Protein AF-A0A409YGR6-F1 (afdb_monomer)

Radius of gyration: 35.74 Å; Cα contacts (8 Å, |Δi|>4): 70; chains: 1; bounding box: 93×81×94 Å

Secondary structure (DSSP, 8-state):
-----------PPP---------PPPHHHHHHHHTTSS-------PPPHHHHTSTTS---HHHHHHHHHHHHHHHHHHHHHHHHHHHHHHHHHHHHHHHHHHHHHHHHHHTTT--TTS--HHHHHHHHHHHHHHHHHHHHHHHHHHHHHHHHHHHHHHHHHHHHHHHHHHHHHHHHHHHHHHHTT--TT--PPPPPP----------PPP--------

Solvent-accessible surface area (backbone atoms only — not comparable to full-atom values): 13510 Å² total; per-residue (Å²): 139,80,87,81,86,80,82,79,78,82,78,78,69,87,79,83,70,86,74,83,70,77,74,73,74,55,81,72,53,57,65,66,60,62,67,76,76,60,94,74,79,91,81,80,80,84,71,54,72,73,55,68,69,41,87,84,55,94,61,58,72,65,61,49,50,51,52,50,52,54,51,54,50,50,56,55,51,56,56,49,49,57,57,36,52,52,49,28,51,52,29,46,52,50,24,52,53,30,46,48,53,31,49,53,54,47,49,65,34,55,79,66,73,41,50,91,90,63,54,55,71,71,53,48,50,50,42,54,49,28,50,51,48,25,52,49,28,47,50,48,26,52,51,34,46,50,54,42,50,53,53,49,51,54,48,53,47,56,49,50,54,50,52,50,54,51,49,56,50,49,53,52,52,49,50,52,50,50,57,51,29,56,78,70,72,51,59,99,84,69,76,72,80,79,73,74,80,79,78,70,80,78,77,78,77,85,68,82,79,79,81,80,78,90,75,87,86,132

Sequence (218 aa):
MQNTEQYTTPIAGPSFQPSQGQYAPDPGELLSATYLQQGGELGFVIRPTEVSNSSVVRRSPEETRLLLSIKQRQAQKRLQLNTLALRTSAAQQAFVAASSKETDTMTSATEREISWTHLTPNYAYALALAVRETAQAKYDVHHAKLTENLQSSEVLRDEVDLAHFQLVEADRQLGRLLSFFETQGIHPGFLPPIPPPVSLPIFQQDSPVPQEDEDYFI

pLDDT: mean 70.89, std 20.53, range [34.28, 98.06]

Mean predicted aligned error: 18.31 Å

Organism: NCBI:txid231916

Foldseek 3Di:
DDDDDDDDDPDDDDDDDPPPPPPPDDPVNVVVVVVPPDDDDDDDDDDPLVNVLDLPDDDPPVVSVVSVVLVVVLVVLVVVLVVLVVQLVVLVVQLVVLVVQLVVLVVVCVVVVHPPVRDDPVSVVSNVVSVVSNVVSVVSNVVSVVVSVVSVVVSVVSVVVSVVSSVVVNVVSVVVVVVVCVVVVHDPPDDDPDPPPPPDPPPPPPDDDPPDDPDDDD

Structure (mmCIF, N/CA/C/O backbone):
data_AF-A0A409YGR6-F1
#
_entry.id   AF-A0A409YGR6-F1
#
loop_
_atom_site.group_PDB
_atom_site.id
_atom_site.type_symbol
_atom_site.label_atom_id
_atom_site.label_alt_id
_atom_site.label_comp_id
_atom_site.label_asym_id
_atom_site.label_entity_id
_atom_site.label_seq_id
_atom_site.pdbx_PDB_ins_code
_atom_site.Cartn_x
_atom_site.Cartn_y
_atom_site.Cartn_z
_atom_site.occupancy
_atom_site.B_iso_or_equiv
_atom_site.auth_seq_id
_atom_site.auth_comp_id
_atom_site.auth_asym_id
_atom_site.auth_atom_id
_atom_site.pdbx_PDB_model_num
ATOM 1 N N . MET A 1 1 ? 56.988 -30.343 21.464 1.00 44.38 1 MET A N 1
ATOM 2 C CA . MET A 1 1 ? 56.549 -28.934 21.380 1.00 44.38 1 MET A CA 1
ATOM 3 C C . MET A 1 1 ? 55.122 -28.953 20.843 1.00 44.38 1 MET A C 1
ATOM 5 O O . MET A 1 1 ? 54.945 -29.048 19.643 1.00 44.38 1 MET A O 1
ATOM 9 N N . GLN A 1 2 ? 54.164 -29.409 21.651 1.00 40.06 2 GLN A N 1
ATOM 10 C CA . GLN A 1 2 ? 53.301 -28.638 22.565 1.00 40.06 2 GLN A CA 1
ATOM 11 C C . GLN A 1 2 ? 52.356 -27.673 21.829 1.00 40.06 2 GLN A C 1
ATOM 13 O O . GLN A 1 2 ? 52.730 -26.560 21.479 1.00 40.06 2 GLN A O 1
ATOM 18 N N . ASN A 1 3 ? 51.137 -28.189 21.616 1.00 40.75 3 ASN A N 1
ATOM 19 C CA . ASN A 1 3 ? 49.890 -27.466 21.386 1.00 40.75 3 ASN A CA 1
ATOM 20 C C . ASN A 1 3 ? 49.648 -26.471 22.524 1.00 40.75 3 ASN A C 1
ATOM 22 O O . ASN A 1 3 ? 49.743 -26.858 23.689 1.00 40.75 3 ASN A O 1
ATOM 26 N N . THR A 1 4 ? 49.242 -25.250 22.186 1.00 44.19 4 THR A N 1
ATOM 27 C CA . THR A 1 4 ? 48.692 -24.306 23.160 1.00 44.19 4 THR A CA 1
ATOM 28 C C . THR A 1 4 ? 47.263 -23.980 22.756 1.00 44.19 4 THR A C 1
ATOM 30 O O . THR A 1 4 ? 47.009 -23.137 21.899 1.00 44.19 4 THR A O 1
ATOM 33 N N . GLU A 1 5 ? 46.334 -24.703 23.372 1.00 45.03 5 GLU A N 1
ATOM 34 C CA . GLU A 1 5 ? 44.916 -24.374 23.431 1.00 45.03 5 GLU A CA 1
ATOM 35 C C . GLU A 1 5 ? 44.761 -23.092 24.262 1.00 45.03 5 GLU A C 1
ATOM 37 O O . GLU A 1 5 ? 45.065 -23.078 25.456 1.00 45.03 5 GLU A O 1
ATOM 42 N N . GLN A 1 6 ? 44.315 -21.995 23.646 1.00 40.75 6 GLN A N 1
ATOM 43 C CA . GLN A 1 6 ? 43.846 -20.832 24.396 1.00 40.75 6 GLN A CA 1
ATOM 44 C C . GLN A 1 6 ? 42.343 -20.962 24.636 1.00 40.75 6 GLN A C 1
ATOM 46 O O . GLN A 1 6 ? 41.514 -20.759 23.751 1.00 40.75 6 GLN A O 1
ATOM 51 N N . TYR A 1 7 ? 42.032 -21.314 25.880 1.00 39.34 7 TYR A N 1
ATOM 52 C CA . TYR A 1 7 ? 40.711 -21.306 26.485 1.00 39.34 7 TYR A CA 1
ATOM 53 C C . TYR A 1 7 ? 40.125 -19.891 26.434 1.00 39.34 7 TYR A C 1
ATOM 55 O O . TYR A 1 7 ? 40.606 -18.981 27.107 1.00 39.34 7 TYR A O 1
ATOM 63 N N . THR A 1 8 ? 39.070 -19.708 25.644 1.00 42.53 8 THR A N 1
ATOM 64 C CA . THR A 1 8 ? 38.200 -18.532 25.725 1.00 42.53 8 THR A CA 1
ATOM 65 C C . THR A 1 8 ? 37.143 -18.810 26.788 1.00 42.53 8 THR A C 1
ATOM 67 O O . THR A 1 8 ? 36.277 -19.667 26.632 1.00 42.53 8 THR A O 1
ATOM 70 N N . THR A 1 9 ? 37.246 -18.109 27.911 1.00 46.12 9 THR A N 1
ATOM 71 C CA . THR A 1 9 ? 36.231 -18.060 28.964 1.00 46.12 9 THR A CA 1
ATOM 72 C C . THR A 1 9 ? 34.934 -17.455 28.409 1.00 46.12 9 THR A C 1
ATOM 74 O O . THR A 1 9 ? 34.981 -16.373 27.821 1.00 46.12 9 THR A O 1
ATOM 77 N N . PRO A 1 10 ? 33.759 -18.083 28.603 1.00 41.75 10 PRO A N 1
ATOM 78 C CA . PRO A 1 10 ? 32.494 -17.424 28.316 1.00 41.75 10 PRO A CA 1
ATOM 79 C C . PRO A 1 10 ? 32.258 -16.344 29.376 1.00 41.75 10 PRO A C 1
ATOM 81 O O . PRO A 1 10 ? 32.027 -16.637 30.549 1.00 41.75 10 PRO A O 1
ATOM 84 N N . ILE A 1 11 ? 32.336 -15.079 28.964 1.00 42.12 11 ILE A N 1
ATOM 85 C CA . ILE A 1 11 ? 31.853 -13.952 29.763 1.00 42.12 11 ILE A CA 1
ATOM 86 C C . ILE A 1 11 ? 30.336 -14.111 29.856 1.00 42.12 11 ILE A C 1
ATOM 88 O O . ILE A 1 11 ? 29.616 -13.962 28.868 1.00 42.12 11 ILE A O 1
ATOM 92 N N . ALA A 1 12 ? 29.871 -14.472 31.050 1.00 40.16 12 ALA A N 1
ATOM 93 C CA . ALA A 1 12 ? 28.467 -14.452 31.413 1.00 40.16 12 ALA A CA 1
ATOM 94 C C . ALA A 1 12 ? 27.903 -13.054 31.123 1.00 40.16 12 ALA A C 1
ATOM 96 O O . ALA A 1 12 ? 28.414 -12.049 31.621 1.00 40.16 12 ALA A O 1
ATOM 97 N N . GLY A 1 13 ? 26.877 -12.999 30.275 1.00 39.03 13 GLY A N 1
ATOM 98 C CA . GLY A 1 13 ? 26.133 -11.774 30.014 1.00 39.03 13 GLY A CA 1
ATOM 99 C C . GLY A 1 13 ? 25.498 -11.224 31.296 1.00 39.03 13 GLY A C 1
ATOM 100 O O . GLY A 1 13 ? 25.345 -11.958 32.277 1.00 39.03 13 GLY A O 1
ATOM 101 N N . PRO A 1 14 ? 25.120 -9.938 31.314 1.00 43.22 14 PRO A N 1
ATOM 102 C CA . PRO A 1 14 ? 24.430 -9.364 32.455 1.00 43.22 14 PRO A CA 1
ATOM 103 C C . PRO A 1 14 ? 23.122 -10.120 32.702 1.00 43.22 14 PRO A C 1
ATOM 105 O O . PRO A 1 14 ? 22.224 -10.158 31.859 1.00 43.22 14 PRO A O 1
ATOM 108 N N . SER A 1 15 ? 23.029 -10.729 33.880 1.00 35.91 15 SER A N 1
ATOM 109 C CA . SER A 1 15 ? 21.801 -11.274 34.437 1.00 35.91 15 SER A CA 1
ATOM 110 C C . SER A 1 15 ? 20.770 -10.149 34.542 1.00 35.91 15 SER A C 1
ATOM 112 O O . SER A 1 15 ? 20.929 -9.235 35.349 1.00 35.91 15 SER A O 1
ATOM 114 N N . PHE A 1 16 ? 19.704 -10.206 33.744 1.00 38.41 16 PHE A N 1
ATOM 115 C CA . PHE A 1 16 ? 18.516 -9.385 33.964 1.00 38.41 16 PHE A CA 1
ATOM 116 C C . PHE A 1 16 ? 17.864 -9.827 35.283 1.00 38.41 16 PHE A C 1
ATOM 118 O O . PHE A 1 16 ? 17.107 -10.795 35.329 1.00 38.41 16 PHE A O 1
ATOM 125 N N . GLN A 1 17 ? 18.174 -9.128 36.373 1.00 35.81 17 GLN A N 1
ATOM 126 C CA . GLN A 1 17 ? 17.295 -9.085 37.536 1.00 35.81 17 GLN A CA 1
ATOM 127 C C . GLN A 1 17 ? 16.099 -8.196 37.170 1.00 35.81 17 GLN A C 1
ATOM 129 O O . GLN A 1 17 ? 16.319 -7.063 36.738 1.00 35.81 17 GLN A O 1
ATOM 134 N N . PRO A 1 18 ? 14.841 -8.643 37.337 1.00 39.06 18 PRO A N 1
ATOM 135 C CA . PRO A 1 18 ? 13.724 -7.716 37.328 1.00 39.06 18 PRO A CA 1
ATOM 136 C C . PRO A 1 18 ? 13.886 -6.828 38.562 1.00 39.06 18 PRO A C 1
ATOM 138 O O . PRO A 1 18 ? 13.628 -7.249 39.691 1.00 39.06 18 PRO A O 1
ATOM 141 N N . SER A 1 19 ? 14.374 -5.609 38.356 1.00 39.59 19 SER A N 1
ATOM 142 C CA . SER A 1 19 ? 14.287 -4.555 39.349 1.00 39.59 19 SER A CA 1
ATOM 143 C C . SER A 1 19 ? 12.812 -4.406 39.707 1.00 39.59 19 SER A C 1
ATOM 145 O O . SER A 1 19 ? 11.980 -4.054 38.870 1.00 39.59 19 SER A O 1
ATOM 147 N N . GLN A 1 20 ? 12.479 -4.709 40.961 1.00 43.59 20 GLN A N 1
ATOM 148 C CA . GLN A 1 20 ? 11.255 -4.237 41.590 1.00 43.59 20 GLN A CA 1
ATOM 149 C C . GLN A 1 20 ? 11.356 -2.711 41.691 1.00 43.59 20 GLN A C 1
ATOM 151 O O . GLN A 1 20 ? 11.665 -2.151 42.738 1.00 43.59 20 GLN A O 1
ATOM 156 N N . GLY A 1 21 ? 11.167 -2.036 40.559 1.00 36.16 21 GLY A N 1
ATOM 157 C CA . GLY A 1 21 ? 10.856 -0.624 40.533 1.00 36.16 21 GLY A CA 1
ATOM 158 C C . GLY A 1 21 ? 9.482 -0.483 41.157 1.00 36.16 21 GLY A C 1
ATOM 159 O O . GLY A 1 21 ? 8.482 -0.874 40.555 1.00 36.16 21 GLY A O 1
ATOM 160 N N . GLN A 1 22 ? 9.453 0.019 42.390 1.00 38.88 22 GLN A N 1
ATOM 161 C CA . GLN A 1 22 ? 8.270 0.647 42.953 1.00 38.88 22 GLN A CA 1
ATOM 162 C C . GLN A 1 22 ? 7.778 1.656 41.915 1.00 38.88 22 GLN A C 1
ATOM 164 O O . GLN A 1 22 ? 8.410 2.689 41.699 1.00 38.88 22 GLN A O 1
ATOM 169 N N . TYR A 1 23 ? 6.692 1.312 41.224 1.00 42.25 23 TYR A N 1
ATOM 170 C CA . TYR A 1 23 ? 5.923 2.280 40.465 1.00 42.25 23 TYR A CA 1
ATOM 171 C C . TYR A 1 23 ? 5.494 3.338 41.476 1.00 42.25 23 TYR A C 1
ATOM 173 O O . TYR A 1 23 ? 4.713 3.054 42.384 1.00 42.25 23 TYR A O 1
ATOM 181 N N . ALA A 1 24 ? 6.084 4.527 41.373 1.00 43.53 24 ALA A N 1
ATOM 182 C CA . ALA A 1 24 ? 5.513 5.696 42.005 1.00 43.53 24 ALA A CA 1
ATOM 183 C C . ALA A 1 24 ? 4.115 5.850 41.391 1.00 43.53 24 ALA A C 1
ATOM 185 O O . ALA A 1 24 ? 4.028 5.935 40.162 1.00 43.53 24 ALA A O 1
ATOM 186 N N . PRO A 1 25 ? 3.043 5.794 42.195 1.00 43.06 25 PRO A N 1
ATOM 187 C CA . PRO A 1 25 ? 1.709 5.930 41.657 1.00 43.06 25 PRO A CA 1
ATOM 188 C C . PRO A 1 25 ? 1.595 7.303 41.004 1.00 43.06 25 PRO A C 1
ATOM 190 O O . PRO A 1 25 ? 1.919 8.323 41.620 1.00 43.06 25 PRO A O 1
ATOM 193 N N . ASP A 1 26 ? 1.182 7.312 39.740 1.00 42.50 26 ASP A N 1
ATOM 194 C CA . ASP A 1 26 ? 0.854 8.528 39.000 1.00 42.50 26 ASP A CA 1
ATOM 195 C C . ASP A 1 26 ? -0.144 9.332 39.864 1.00 42.50 26 ASP A C 1
ATOM 197 O O . ASP A 1 26 ? -1.034 8.722 40.464 1.00 42.50 26 ASP A O 1
ATOM 201 N N . PRO A 1 27 ? -0.072 10.668 39.991 1.00 45.91 27 PRO A N 1
ATOM 202 C CA . PRO A 1 27 ? -1.006 11.427 40.834 1.00 45.91 27 PRO A CA 1
ATOM 203 C C . PRO A 1 27 ? -2.496 11.215 40.482 1.00 45.91 27 PRO A C 1
ATOM 205 O O . PRO A 1 27 ? -3.367 11.493 41.307 1.00 45.91 27 PRO A O 1
ATOM 208 N N . GLY A 1 28 ? -2.806 10.650 39.306 1.00 45.47 28 GLY A N 1
ATOM 209 C CA . GLY A 1 28 ? -4.144 10.160 38.947 1.00 45.47 28 GLY A CA 1
ATOM 210 C C . GLY A 1 28 ? -4.582 8.850 39.634 1.00 45.47 28 GLY A C 1
ATOM 211 O O . GLY A 1 28 ? -5.782 8.613 39.786 1.00 45.47 28 GLY A O 1
ATOM 212 N N . GLU A 1 29 ? -3.653 8.013 40.103 1.00 44.38 29 GLU A N 1
ATOM 213 C CA . GLU A 1 29 ? -3.933 6.772 40.845 1.00 44.38 29 GLU A CA 1
ATOM 214 C C . GLU A 1 29 ? -4.414 7.050 42.280 1.00 44.38 29 GLU A C 1
ATOM 216 O O . GLU A 1 29 ? -5.276 6.333 42.798 1.00 44.38 29 GLU A O 1
ATOM 221 N N . LEU A 1 30 ? -3.947 8.139 42.904 1.00 41.47 30 LEU A N 1
ATOM 222 C CA . LEU A 1 30 ? -4.359 8.534 44.260 1.00 41.47 30 LEU A CA 1
ATOM 223 C C . LEU A 1 30 ? -5.805 9.048 44.314 1.00 41.47 30 LEU A C 1
ATOM 225 O O . LEU A 1 30 ? -6.506 8.844 45.309 1.00 41.47 30 LEU A O 1
ATOM 229 N N . LEU A 1 31 ? -6.294 9.643 43.225 1.00 44.62 31 LEU A N 1
ATOM 230 C CA . LEU A 1 31 ? -7.681 10.101 43.135 1.00 44.62 31 LEU A CA 1
ATOM 231 C C . LEU A 1 31 ? -8.670 8.938 42.971 1.00 44.62 31 LEU A C 1
ATOM 233 O O . LEU A 1 31 ? -9.823 9.071 43.355 1.00 44.62 31 LEU A O 1
ATOM 237 N N . SER A 1 32 ? -8.236 7.773 42.484 1.00 42.56 32 SER A N 1
ATOM 238 C CA . SER A 1 32 ? -9.124 6.606 42.350 1.00 42.56 32 SER A CA 1
ATOM 239 C C . SER A 1 32 ? -9.235 5.779 43.637 1.00 42.56 32 SER A C 1
ATOM 241 O O . SER A 1 32 ? -10.270 5.163 43.886 1.00 42.56 32 SER A O 1
ATOM 243 N N . ALA A 1 33 ? -8.192 5.762 44.475 1.00 40.91 33 ALA A N 1
ATOM 244 C CA . ALA A 1 33 ? -8.177 4.978 45.713 1.00 40.91 33 ALA A CA 1
ATOM 245 C C . ALA A 1 33 ? -8.842 5.695 46.904 1.00 40.91 33 ALA A C 1
ATOM 247 O O . ALA A 1 33 ? -9.399 5.037 47.783 1.00 40.91 33 ALA A O 1
ATOM 248 N N . THR A 1 34 ? -8.829 7.032 46.928 1.00 39.78 34 THR A N 1
ATOM 249 C CA . THR A 1 34 ? -9.315 7.812 48.083 1.00 39.78 34 THR A CA 1
ATOM 250 C C . THR A 1 34 ? -10.848 7.924 48.135 1.00 39.78 34 THR A C 1
ATOM 252 O O . THR A 1 34 ? -11.422 8.053 49.213 1.00 39.78 34 THR A O 1
ATOM 255 N N . TYR A 1 35 ? -11.542 7.773 47.001 1.00 42.03 35 TYR A N 1
ATOM 256 C CA . TYR A 1 35 ? -13.012 7.841 46.936 1.00 42.03 35 TYR A CA 1
ATOM 257 C C . TYR A 1 35 ? -13.740 6.601 47.488 1.00 42.03 35 TYR A C 1
ATOM 259 O O . TYR A 1 35 ? -14.957 6.624 47.630 1.00 42.03 35 TYR A O 1
ATOM 267 N N . LEU A 1 36 ? -13.029 5.516 47.817 1.00 44.28 36 LEU A N 1
ATOM 268 C CA . LEU A 1 36 ? -13.647 4.264 48.282 1.00 44.28 36 LEU A CA 1
ATOM 269 C C . LEU A 1 36 ? -13.801 4.153 49.810 1.00 44.28 36 LEU A C 1
ATOM 271 O O . LEU A 1 36 ? -14.403 3.187 50.274 1.00 44.28 36 LEU A O 1
ATOM 275 N N . GLN A 1 37 ? -13.266 5.093 50.604 1.00 36.94 37 GLN A N 1
ATOM 276 C CA . GLN A 1 37 ? -13.229 4.968 52.073 1.00 36.94 37 GLN A CA 1
ATOM 277 C C . GLN A 1 37 ? -14.211 5.850 52.858 1.00 36.94 37 GLN A C 1
ATOM 279 O O . GLN A 1 37 ? -14.366 5.627 54.058 1.00 36.94 37 GLN A O 1
ATOM 284 N N . GLN A 1 38 ? -14.906 6.805 52.237 1.00 34.28 38 GLN A N 1
ATOM 285 C CA . GLN A 1 38 ? -15.907 7.618 52.935 1.00 34.28 38 GLN A CA 1
ATOM 286 C C . GLN A 1 38 ? -17.305 7.304 52.405 1.00 34.28 38 GLN A C 1
ATOM 288 O O . GLN A 1 38 ? -17.588 7.462 51.224 1.00 34.28 38 GLN A O 1
ATOM 293 N N . GLY A 1 39 ? -18.164 6.795 53.291 1.00 41.75 39 GLY A N 1
ATOM 294 C CA . GLY A 1 39 ? -19.548 6.464 52.978 1.00 41.75 39 GLY A CA 1
ATOM 295 C C . GLY A 1 39 ? -20.315 7.688 52.483 1.00 41.75 39 GLY A C 1
ATOM 296 O O . GLY A 1 39 ? -20.456 8.665 53.209 1.00 41.75 39 GLY A O 1
ATOM 297 N N . GLY A 1 40 ? -20.820 7.606 51.256 1.00 37.50 40 GLY A N 1
ATOM 298 C CA . GLY A 1 40 ? -21.637 8.643 50.639 1.00 37.50 40 GLY A CA 1
ATOM 299 C C . GLY A 1 40 ? -21.426 8.682 49.131 1.00 37.50 40 GLY A C 1
ATOM 300 O O . GLY A 1 40 ? -20.363 9.063 48.671 1.00 37.50 40 GLY A O 1
ATOM 301 N N . GLU A 1 41 ? -22.478 8.315 48.401 1.00 38.50 41 GLU A N 1
ATOM 302 C CA . GLU A 1 41 ? -22.671 8.478 46.953 1.00 38.50 41 GLU A CA 1
ATOM 303 C C . GLU A 1 41 ? -21.996 7.454 46.019 1.00 38.50 41 GLU A C 1
ATOM 305 O O . GLU A 1 41 ? -20.783 7.281 45.930 1.00 38.50 41 GLU A O 1
ATOM 310 N N . LEU A 1 42 ? -22.857 6.743 45.287 1.00 45.38 42 LEU A N 1
ATOM 311 C CA . LEU A 1 42 ? -22.522 5.766 44.257 1.00 45.38 42 LEU A CA 1
ATOM 312 C C . LEU A 1 42 ? -21.839 6.479 43.082 1.00 45.38 42 LEU A C 1
ATOM 314 O O . LEU A 1 42 ? -22.500 6.958 42.168 1.00 45.38 42 LEU A O 1
ATOM 318 N N . GLY A 1 43 ? -20.509 6.549 43.105 1.00 47.72 43 GLY A N 1
ATOM 319 C CA . GLY A 1 43 ? -19.713 7.102 42.012 1.00 47.72 43 GLY A CA 1
ATOM 320 C C . GLY A 1 43 ? -19.623 6.136 40.830 1.00 47.72 43 GLY A C 1
ATOM 321 O O . GLY A 1 43 ? -18.749 5.270 40.785 1.00 47.72 43 GLY A O 1
ATOM 322 N N . PHE A 1 44 ? -20.508 6.266 39.844 1.00 51.59 44 PHE A N 1
ATOM 323 C CA . PHE A 1 44 ? -20.304 5.638 38.534 1.00 51.59 44 PHE A CA 1
ATOM 324 C C . PHE A 1 44 ? -19.239 6.425 37.768 1.00 51.59 44 PHE A C 1
ATOM 326 O O . PHE A 1 44 ? -19.435 7.584 37.416 1.00 51.59 44 PHE A O 1
ATOM 333 N N . VAL A 1 45 ? -18.113 5.776 37.472 1.00 58.06 45 VAL A N 1
ATOM 334 C CA . VAL A 1 45 ? -17.087 6.329 36.581 1.00 58.06 45 VAL A CA 1
ATOM 335 C C . VAL A 1 45 ? -17.404 5.889 35.152 1.00 58.06 45 VAL A C 1
ATOM 337 O O . VAL A 1 45 ? -17.179 4.729 34.791 1.00 58.06 45 VAL A O 1
ATOM 340 N N . ILE A 1 46 ? -17.934 6.810 34.343 1.00 59.19 46 ILE A N 1
ATOM 341 C CA . ILE A 1 46 ? -17.993 6.654 32.882 1.00 59.19 46 ILE A CA 1
ATOM 342 C C . ILE A 1 46 ? -16.557 6.692 32.374 1.00 59.19 46 ILE A C 1
ATOM 344 O O . ILE A 1 46 ? -15.808 7.612 32.704 1.00 59.19 46 ILE A O 1
ATOM 348 N N . ARG A 1 47 ? -16.145 5.681 31.607 1.00 65.44 47 ARG A N 1
ATOM 349 C CA . ARG A 1 47 ? -14.761 5.606 31.131 1.00 65.44 47 ARG A CA 1
ATOM 350 C C . ARG A 1 47 ? -14.698 6.182 29.725 1.00 65.44 47 ARG A C 1
ATOM 352 O O . ARG A 1 47 ? -15.351 5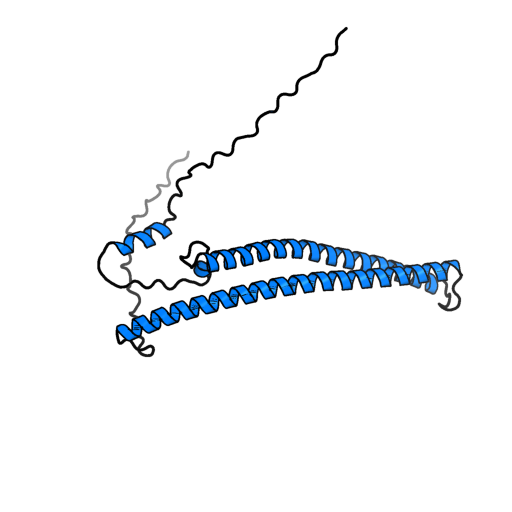.623 28.842 1.00 65.44 47 ARG A O 1
ATOM 359 N N . PRO A 1 48 ? -13.875 7.214 29.486 1.00 62.84 48 PRO A N 1
ATOM 360 C CA . PRO A 1 48 ? -13.604 7.680 28.136 1.00 62.84 48 PRO A CA 1
ATOM 361 C C . PRO A 1 48 ? -13.134 6.533 27.238 1.00 62.84 48 PRO A C 1
ATOM 363 O O . PRO A 1 48 ? -12.539 5.546 27.696 1.00 62.84 48 PRO A O 1
ATOM 366 N N . THR A 1 49 ? -13.387 6.655 25.942 1.00 63.03 49 THR A N 1
ATOM 367 C CA . THR A 1 49 ? -12.986 5.670 24.932 1.00 63.03 49 THR A CA 1
ATOM 368 C C . THR A 1 49 ? -11.472 5.453 24.932 1.00 63.03 49 THR A C 1
ATOM 370 O O . THR A 1 49 ? -11.025 4.319 24.744 1.00 63.03 49 THR A O 1
ATOM 373 N N . GLU A 1 50 ? -10.668 6.480 25.242 1.00 59.09 50 GLU A N 1
ATOM 374 C CA . GLU A 1 50 ? -9.212 6.331 25.373 1.00 59.09 50 GLU A CA 1
ATOM 375 C C . GLU A 1 50 ? -8.823 5.438 26.559 1.00 59.09 50 GLU A C 1
ATOM 377 O O . GLU A 1 50 ? -7.959 4.570 26.423 1.00 59.09 50 GLU A O 1
ATOM 382 N N . VAL A 1 51 ? -9.512 5.572 27.697 1.00 58.00 51 VAL A N 1
ATOM 383 C CA . VAL A 1 51 ? -9.306 4.718 28.881 1.00 58.00 51 VAL A CA 1
ATOM 384 C C . VAL A 1 51 ? -9.774 3.297 28.586 1.00 58.00 51 VAL A C 1
ATOM 386 O O . VAL A 1 51 ? -9.092 2.333 28.920 1.00 58.00 51 VAL A O 1
ATOM 389 N N . SER A 1 52 ? -10.882 3.154 27.861 1.00 59.16 52 SER A N 1
ATOM 390 C CA . SER A 1 52 ? -11.377 1.868 27.366 1.00 59.16 52 SER A CA 1
ATOM 391 C C . SER A 1 52 ? -10.417 1.217 26.363 1.00 59.16 52 SER A C 1
ATOM 393 O O . SER A 1 52 ? -10.458 0.009 26.168 1.00 59.16 52 SER A O 1
ATOM 395 N N . ASN A 1 53 ? -9.476 1.936 25.766 1.00 57.97 53 ASN A N 1
ATOM 396 C CA . ASN A 1 53 ? -8.433 1.306 24.962 1.00 57.97 53 ASN A CA 1
ATOM 397 C C . ASN A 1 53 ? -7.266 0.778 25.817 1.00 57.97 53 ASN A C 1
ATOM 399 O O . ASN A 1 53 ? -6.441 0.019 25.311 1.00 57.97 53 ASN A O 1
ATOM 403 N N . SER A 1 54 ? -7.178 1.117 27.101 1.00 54.34 54 SER A N 1
ATOM 404 C CA . SER A 1 54 ? -6.098 0.674 27.985 1.00 54.34 54 SER A CA 1
ATOM 405 C C . SER A 1 54 ? -6.291 -0.763 28.491 1.00 54.34 54 SER A C 1
ATOM 407 O O . SER A 1 54 ? -7.409 -1.211 28.754 1.00 54.34 54 SER A O 1
ATOM 409 N N . SER A 1 55 ? -5.182 -1.488 28.677 1.00 51.47 55 SER A N 1
ATOM 410 C CA . SER A 1 55 ? -5.149 -2.803 29.341 1.00 51.47 55 SER A CA 1
ATOM 411 C C . SER A 1 55 ? -5.347 -2.720 30.860 1.00 51.47 55 SER A C 1
ATOM 413 O O . SER A 1 55 ? -5.449 -3.749 31.519 1.00 51.47 55 SER A O 1
ATOM 415 N N . VAL A 1 56 ? -5.383 -1.505 31.414 1.00 48.72 56 VAL A N 1
ATOM 416 C CA . VAL A 1 56 ? -5.514 -1.224 32.855 1.00 48.72 56 VAL A CA 1
ATOM 417 C C . VAL A 1 56 ? -6.975 -1.308 33.323 1.00 48.72 56 VAL A C 1
ATOM 419 O O . VAL A 1 56 ? -7.271 -1.398 34.512 1.00 48.72 56 VAL A O 1
ATOM 422 N N . VAL A 1 57 ? -7.925 -1.340 32.388 1.00 56.88 57 VAL A N 1
ATOM 423 C CA . VAL A 1 57 ? -9.347 -1.447 32.708 1.00 56.88 57 VAL A CA 1
ATOM 424 C C . VAL A 1 57 ? -9.699 -2.874 33.131 1.00 56.88 57 VAL A C 1
ATOM 426 O O . VAL A 1 57 ? -9.457 -3.822 32.385 1.00 56.88 57 VAL A O 1
ATOM 429 N N . ARG A 1 58 ? -10.354 -3.034 34.294 1.00 53.38 58 ARG A N 1
ATOM 430 C CA . ARG A 1 58 ? -10.943 -4.319 34.715 1.00 53.38 58 ARG A CA 1
ATOM 431 C C . ARG A 1 58 ? -11.969 -4.792 33.675 1.00 53.38 58 ARG A C 1
ATOM 433 O O . ARG A 1 58 ? -13.093 -4.286 33.612 1.00 53.38 58 ARG A O 1
ATOM 440 N N . ARG A 1 59 ? -11.553 -5.765 32.873 1.00 65.12 59 ARG A N 1
ATOM 441 C CA . ARG A 1 59 ? -12.333 -6.518 31.885 1.00 65.12 59 ARG A CA 1
ATOM 442 C C . ARG A 1 59 ? -12.215 -8.005 32.166 1.00 65.12 59 ARG A C 1
ATOM 444 O O . ARG A 1 59 ? -11.395 -8.407 32.996 1.00 65.12 59 ARG A O 1
ATOM 451 N N . SER A 1 60 ? -13.010 -8.816 31.471 1.00 71.12 60 SER A N 1
ATOM 452 C CA . SER A 1 60 ? -12.725 -10.246 31.468 1.00 71.12 60 SER A CA 1
ATOM 453 C C . SER A 1 60 ? -11.315 -10.474 30.887 1.00 71.12 60 SER A C 1
ATOM 455 O O . SER A 1 60 ? -10.889 -9.762 29.971 1.00 71.12 60 SER A O 1
ATOM 457 N N . PRO A 1 61 ? -10.547 -11.437 31.420 1.00 73.00 61 PRO A N 1
ATOM 458 C CA . PRO A 1 61 ? -9.204 -11.726 30.920 1.00 73.00 61 PRO A CA 1
ATOM 459 C C . PRO A 1 61 ? -9.198 -12.128 29.434 1.00 73.00 61 PRO A C 1
ATOM 461 O O . PRO A 1 61 ? -8.198 -11.916 28.750 1.00 73.00 61 PRO A O 1
ATOM 464 N N . GLU A 1 62 ? -10.308 -12.666 28.922 1.00 78.31 62 GLU A N 1
ATOM 465 C CA . GLU A 1 62 ? -10.492 -13.023 27.512 1.00 78.31 62 GLU A CA 1
ATOM 466 C C . GLU A 1 62 ? -10.595 -11.786 26.608 1.00 78.31 62 GLU A C 1
ATOM 468 O O . GLU A 1 62 ? -9.847 -11.677 25.637 1.00 78.31 62 GLU A O 1
ATOM 473 N N . GLU A 1 63 ? -11.430 -10.805 26.966 1.00 72.69 63 GLU A N 1
ATOM 474 C CA . GLU A 1 63 ? -11.559 -9.538 26.228 1.00 72.69 63 GLU A CA 1
ATOM 475 C C . GLU A 1 63 ? -10.243 -8.749 26.217 1.00 72.69 63 GLU A C 1
ATOM 477 O O . GLU A 1 63 ? -9.853 -8.189 25.191 1.00 72.69 63 GLU A O 1
ATOM 482 N N . THR A 1 64 ? -9.520 -8.728 27.341 1.00 74.00 64 THR A N 1
ATOM 483 C CA . THR A 1 64 ? -8.210 -8.063 27.423 1.00 74.00 64 THR A CA 1
ATOM 484 C C . THR A 1 64 ? -7.189 -8.725 26.502 1.00 74.00 64 THR A C 1
ATOM 486 O O . THR A 1 64 ? -6.449 -8.027 25.806 1.00 74.00 64 THR A O 1
ATOM 489 N N . ARG A 1 65 ? -7.152 -10.065 26.457 1.00 77.94 65 ARG A N 1
ATOM 490 C CA . ARG A 1 65 ? -6.277 -10.811 25.538 1.00 77.94 65 ARG A CA 1
ATOM 491 C C . ARG A 1 65 ? -6.633 -10.540 24.080 1.00 77.94 65 ARG A C 1
ATOM 493 O O . ARG A 1 65 ? -5.727 -10.312 23.280 1.00 77.94 65 ARG A O 1
ATOM 500 N N . LEU A 1 66 ? -7.924 -10.513 23.746 1.00 80.38 66 LEU A N 1
ATOM 501 C CA . LEU A 1 66 ? -8.389 -10.198 22.397 1.00 80.38 66 LEU A CA 1
ATOM 502 C C . LEU A 1 66 ? -7.949 -8.787 21.981 1.00 80.38 66 LEU A C 1
ATOM 504 O O . LEU A 1 66 ? -7.300 -8.634 20.946 1.00 80.38 66 LEU A O 1
ATOM 508 N N . LEU A 1 67 ? -8.197 -7.777 22.818 1.00 76.94 67 LEU A N 1
ATOM 509 C CA . LEU A 1 67 ? -7.807 -6.392 22.547 1.00 76.94 67 LEU A CA 1
ATOM 510 C C . LEU A 1 67 ? -6.288 -6.232 22.390 1.00 76.94 67 LEU A C 1
ATOM 512 O O . LEU A 1 67 ? -5.827 -5.563 21.464 1.00 76.94 67 LEU A O 1
ATOM 516 N N . LEU A 1 68 ? -5.499 -6.866 23.265 1.00 79.88 68 LEU A N 1
ATOM 517 C CA . LEU A 1 68 ? -4.038 -6.875 23.155 1.00 79.88 68 LEU A CA 1
ATOM 518 C C . LEU A 1 68 ? -3.580 -7.523 21.846 1.00 79.88 68 LEU A C 1
ATOM 520 O O . LEU A 1 68 ? -2.689 -6.986 21.190 1.00 79.88 68 LEU A O 1
ATOM 524 N N . SER A 1 69 ? -4.208 -8.629 21.439 1.00 83.62 69 SER A N 1
ATOM 525 C CA . SER A 1 69 ? -3.873 -9.314 20.188 1.00 83.62 69 SER A CA 1
ATOM 526 C C . SER A 1 69 ? -4.162 -8.450 18.956 1.00 83.62 69 SER A C 1
ATOM 528 O O . SER A 1 69 ? -3.330 -8.387 18.051 1.00 83.62 69 SER A O 1
ATOM 530 N N . ILE A 1 70 ? -5.287 -7.722 18.945 1.00 81.81 70 ILE A N 1
ATOM 531 C CA . ILE A 1 70 ? -5.648 -6.785 17.870 1.00 81.81 70 ILE A CA 1
ATOM 532 C C . ILE A 1 70 ? -4.623 -5.648 17.814 1.00 81.81 70 ILE A C 1
ATOM 534 O O . ILE A 1 70 ? -4.085 -5.351 16.750 1.00 81.81 70 ILE A O 1
ATOM 538 N N . LYS A 1 71 ? -4.270 -5.063 18.964 1.00 81.56 71 LYS A N 1
ATOM 539 C CA . LYS A 1 71 ? -3.290 -3.969 19.043 1.00 81.56 71 LYS A CA 1
ATOM 540 C C . LYS A 1 71 ? -1.884 -4.379 18.616 1.00 81.56 71 LYS A C 1
ATOM 542 O O . LYS A 1 71 ? -1.232 -3.645 17.875 1.00 81.56 71 LYS A O 1
ATOM 547 N N . GLN A 1 72 ? -1.411 -5.541 19.063 1.00 85.19 72 GLN A N 1
ATOM 548 C CA . GLN A 1 72 ? -0.110 -6.074 18.649 1.00 85.19 72 GLN A CA 1
ATOM 549 C C . GLN A 1 72 ? -0.079 -6.323 17.139 1.00 85.19 72 GLN A C 1
ATOM 551 O O . GLN A 1 72 ? 0.876 -5.926 16.471 1.00 85.19 72 GLN A O 1
ATOM 556 N N . ARG A 1 73 ? -1.150 -6.909 16.591 1.00 85.00 73 ARG A N 1
ATOM 557 C CA . ARG A 1 73 ? -1.293 -7.132 15.151 1.00 85.00 73 ARG A CA 1
ATOM 558 C C . ARG A 1 73 ? -1.293 -5.814 14.371 1.00 85.00 73 ARG A C 1
ATOM 560 O O . ARG A 1 73 ? -0.552 -5.697 13.401 1.00 85.00 73 ARG A O 1
ATOM 567 N N . GLN A 1 74 ? -2.043 -4.805 14.816 1.00 83.25 74 GLN A N 1
ATOM 568 C CA . GLN A 1 74 ? -2.057 -3.475 14.192 1.00 83.25 74 GLN A CA 1
ATOM 569 C C . GLN A 1 74 ? -0.671 -2.827 14.189 1.00 83.25 74 GLN A C 1
ATOM 571 O O . GLN A 1 74 ? -0.245 -2.296 13.164 1.00 83.25 74 GLN A O 1
ATOM 576 N N . ALA A 1 75 ? 0.058 -2.894 15.307 1.00 83.56 75 ALA A N 1
ATOM 577 C CA . ALA A 1 75 ? 1.409 -2.347 15.392 1.00 83.56 75 ALA A CA 1
ATOM 578 C C . ALA A 1 75 ? 2.354 -3.022 14.381 1.00 83.56 75 ALA A C 1
ATOM 580 O O . ALA A 1 75 ? 3.074 -2.336 13.655 1.00 83.56 75 ALA A O 1
ATOM 581 N N . GLN A 1 76 ? 2.297 -4.353 14.269 1.00 86.25 76 GLN A N 1
ATOM 582 C CA . GLN A 1 76 ? 3.083 -5.108 13.288 1.00 86.25 76 GLN A CA 1
ATOM 583 C C . GLN A 1 76 ? 2.706 -4.750 11.843 1.00 86.25 76 GLN A C 1
ATOM 585 O O . GLN A 1 76 ? 3.586 -4.495 11.021 1.00 86.25 76 GLN A O 1
ATOM 590 N N . LYS A 1 77 ? 1.408 -4.668 11.530 1.00 86.31 77 LYS A N 1
ATOM 591 C CA . LYS A 1 77 ? 0.930 -4.339 10.180 1.00 86.31 77 LYS A CA 1
ATOM 592 C C . LYS A 1 77 ? 1.269 -2.908 9.762 1.00 86.31 77 LYS A C 1
ATOM 594 O O . LYS A 1 77 ? 1.609 -2.687 8.603 1.00 86.31 77 LYS A O 1
ATOM 599 N N . ARG A 1 78 ? 1.241 -1.945 10.692 1.00 84.25 78 ARG A N 1
ATOM 600 C CA . ARG A 1 78 ? 1.655 -0.554 10.433 1.00 84.25 78 ARG A CA 1
ATOM 601 C C . ARG A 1 78 ? 3.134 -0.453 10.062 1.00 84.25 78 ARG A C 1
ATOM 603 O O . ARG A 1 78 ? 3.477 0.296 9.153 1.00 84.25 78 ARG A O 1
ATOM 610 N N . LEU A 1 79 ? 4.001 -1.244 10.698 1.00 85.81 79 LEU A N 1
ATOM 611 C CA . LEU A 1 79 ? 5.414 -1.317 10.309 1.00 85.81 79 LEU A CA 1
ATOM 612 C C . LEU A 1 79 ? 5.581 -1.872 8.886 1.00 85.81 79 LEU A C 1
ATOM 614 O O . LEU A 1 79 ? 6.365 -1.335 8.107 1.00 85.81 79 LEU A O 1
ATOM 618 N N . GLN A 1 80 ? 4.806 -2.899 8.527 1.00 89.12 80 GLN A N 1
ATOM 619 C CA . GLN A 1 80 ? 4.833 -3.491 7.185 1.00 89.12 80 GLN A CA 1
ATOM 620 C C . GLN A 1 80 ? 4.356 -2.517 6.099 1.00 89.12 80 GLN A C 1
ATOM 622 O O . GLN A 1 80 ? 4.939 -2.493 5.016 1.00 89.12 80 GLN A O 1
ATOM 627 N N . LEU A 1 81 ? 3.349 -1.683 6.384 1.00 90.81 81 LEU A N 1
ATOM 628 C CA . LEU A 1 81 ? 2.854 -0.676 5.438 1.00 90.81 81 LEU A CA 1
ATOM 629 C C . LEU A 1 81 ? 3.946 0.305 5.004 1.00 90.81 81 LEU A C 1
ATOM 631 O O . LEU A 1 81 ? 4.052 0.592 3.816 1.00 90.81 81 LEU A O 1
ATOM 635 N N . ASN A 1 82 ? 4.814 0.746 5.919 1.00 89.69 82 ASN A N 1
ATOM 636 C CA . ASN A 1 82 ? 5.936 1.619 5.560 1.00 89.69 82 ASN A CA 1
ATOM 637 C C . ASN A 1 82 ? 6.889 0.943 4.562 1.00 89.69 82 ASN A C 1
ATOM 639 O O . ASN A 1 82 ? 7.323 1.560 3.591 1.00 89.69 82 ASN A O 1
ATOM 643 N N . THR A 1 83 ? 7.194 -0.342 4.763 1.00 92.44 83 THR A N 1
ATOM 644 C CA . THR A 1 83 ? 8.030 -1.109 3.828 1.00 92.44 83 THR A CA 1
ATOM 645 C C . THR A 1 83 ? 7.351 -1.282 2.467 1.00 92.44 83 THR A C 1
ATOM 647 O O . THR A 1 83 ? 8.013 -1.180 1.433 1.00 92.44 83 THR A O 1
ATOM 650 N N . LEU A 1 84 ? 6.036 -1.517 2.446 1.00 92.06 84 LEU A N 1
ATOM 651 C CA . LEU A 1 84 ? 5.269 -1.641 1.205 1.00 92.06 84 LEU A CA 1
ATOM 652 C C . LEU A 1 84 ? 5.198 -0.313 0.443 1.00 92.06 84 LEU A C 1
ATOM 654 O O . LEU A 1 84 ? 5.451 -0.312 -0.759 1.00 92.06 84 LEU A O 1
ATOM 658 N N . ALA A 1 85 ? 4.980 0.807 1.131 1.00 92.56 85 ALA A N 1
ATOM 659 C CA . ALA A 1 85 ? 4.984 2.140 0.528 1.00 92.56 85 ALA A CA 1
ATOM 660 C C . ALA A 1 85 ? 6.343 2.474 -0.118 1.00 92.56 85 ALA A C 1
ATOM 662 O O . ALA A 1 85 ? 6.402 2.977 -1.244 1.00 92.56 85 ALA A O 1
ATOM 663 N N . LEU A 1 86 ? 7.455 2.124 0.544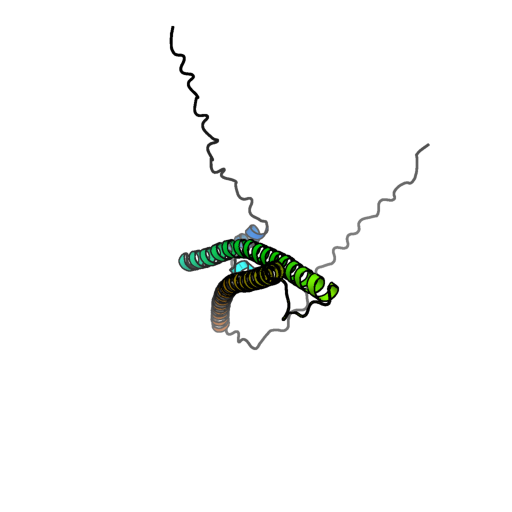 1.00 94.06 86 LEU A N 1
ATOM 664 C CA . LEU A 1 86 ? 8.799 2.259 -0.034 1.00 94.06 86 LEU A CA 1
ATOM 665 C C . LEU A 1 86 ? 8.963 1.410 -1.300 1.00 94.06 86 LEU A C 1
ATOM 667 O O . LEU A 1 86 ? 9.517 1.884 -2.293 1.00 94.06 86 LEU A O 1
ATOM 671 N N . ARG A 1 87 ? 8.448 0.175 -1.297 1.00 93.75 87 ARG A N 1
ATOM 672 C CA . ARG A 1 87 ? 8.472 -0.706 -2.472 1.00 93.75 87 ARG A CA 1
ATOM 673 C C . ARG A 1 87 ? 7.635 -0.145 -3.623 1.00 93.75 87 ARG A C 1
ATOM 675 O O . ARG A 1 87 ? 8.090 -0.191 -4.764 1.00 93.75 87 ARG A O 1
ATOM 682 N N . THR A 1 88 ? 6.456 0.407 -3.340 1.00 94.94 88 THR A N 1
ATOM 683 C CA . THR A 1 88 ? 5.616 1.087 -4.337 1.00 94.94 88 THR A CA 1
ATOM 684 C C . THR A 1 88 ? 6.350 2.278 -4.947 1.00 94.94 88 THR A C 1
ATOM 686 O O . THR A 1 88 ? 6.383 2.414 -6.170 1.00 94.94 88 THR A O 1
ATOM 689 N N . SER A 1 89 ? 6.999 3.101 -4.118 1.00 95.75 89 SER A N 1
ATOM 690 C CA . SER A 1 89 ? 7.805 4.237 -4.579 1.00 95.75 89 SER A CA 1
ATOM 691 C C . SER A 1 89 ? 8.967 3.793 -5.475 1.00 95.75 89 SER A C 1
ATOM 693 O O . SER A 1 89 ? 9.138 4.321 -6.574 1.00 95.75 89 SER A O 1
ATOM 695 N N . ALA A 1 90 ? 9.714 2.761 -5.071 1.00 96.94 90 ALA A N 1
ATOM 696 C CA . ALA A 1 90 ? 10.811 2.211 -5.866 1.00 96.94 90 ALA A CA 1
ATOM 697 C C . ALA A 1 90 ? 10.332 1.647 -7.217 1.00 96.94 90 ALA A C 1
ATOM 699 O O . ALA A 1 90 ? 10.946 1.913 -8.251 1.00 96.94 90 ALA A O 1
ATOM 700 N N . ALA A 1 91 ? 9.206 0.925 -7.237 1.00 95.44 91 ALA A N 1
ATOM 701 C CA . ALA A 1 91 ? 8.608 0.432 -8.477 1.00 95.44 91 ALA A CA 1
ATOM 702 C C . ALA A 1 91 ? 8.182 1.589 -9.399 1.00 95.44 91 ALA A C 1
ATOM 704 O O . ALA A 1 91 ? 8.403 1.538 -10.608 1.00 95.44 91 ALA A O 1
ATOM 705 N N . GLN A 1 92 ? 7.621 2.661 -8.830 1.00 96.69 92 GLN A N 1
ATOM 706 C CA . GLN A 1 92 ? 7.220 3.857 -9.574 1.00 96.69 92 GLN A CA 1
ATOM 707 C C . GLN A 1 92 ? 8.440 4.545 -10.213 1.00 96.69 92 GLN A C 1
ATOM 709 O O . GLN A 1 92 ? 8.379 4.928 -11.380 1.00 96.69 92 GLN A O 1
ATOM 714 N N . GLN A 1 93 ? 9.558 4.652 -9.487 1.00 97.38 93 GLN A N 1
ATOM 715 C CA . GLN A 1 93 ? 10.817 5.189 -10.018 1.00 97.38 93 GLN A CA 1
ATOM 716 C C . GLN A 1 93 ? 11.381 4.319 -11.150 1.00 97.38 93 GLN A C 1
ATOM 718 O O . GLN A 1 93 ? 11.773 4.849 -12.190 1.00 97.38 93 GLN A O 1
ATOM 723 N N . ALA A 1 94 ? 11.369 2.992 -10.989 1.00 96.75 94 ALA A N 1
ATOM 724 C CA . ALA A 1 94 ? 11.808 2.062 -12.029 1.00 96.75 94 ALA A CA 1
ATOM 725 C C . ALA A 1 94 ? 10.953 2.174 -13.303 1.00 96.75 94 ALA A C 1
ATOM 727 O O . ALA A 1 94 ? 11.493 2.176 -14.408 1.00 96.75 94 ALA A O 1
ATOM 728 N N . PHE A 1 95 ? 9.634 2.339 -13.160 1.00 97.75 95 PHE A N 1
ATOM 729 C CA . PHE A 1 95 ? 8.734 2.585 -14.288 1.00 97.75 95 PHE A CA 1
ATOM 730 C C . PHE A 1 95 ? 9.043 3.900 -15.009 1.00 97.75 95 PHE A C 1
ATOM 732 O O . PHE A 1 95 ? 9.087 3.916 -16.237 1.00 97.75 95 PHE A O 1
ATOM 739 N N . VAL A 1 96 ? 9.303 4.984 -14.273 1.00 97.44 96 VAL A N 1
ATOM 740 C CA . VAL A 1 96 ? 9.695 6.270 -14.876 1.00 97.44 96 VAL A CA 1
ATOM 741 C C . VAL A 1 96 ? 10.995 6.122 -15.669 1.00 97.44 96 VAL A C 1
ATOM 743 O O . VAL A 1 96 ? 11.064 6.573 -16.810 1.00 97.44 96 VAL A O 1
ATOM 746 N N . ALA A 1 97 ? 11.997 5.438 -15.111 1.00 96.75 97 ALA A N 1
ATOM 747 C CA . ALA A 1 97 ? 13.260 5.190 -15.801 1.00 96.75 97 ALA A CA 1
ATOM 748 C C . ALA A 1 97 ? 13.074 4.342 -17.076 1.00 96.75 97 ALA A C 1
ATOM 750 O O . ALA A 1 97 ? 13.611 4.689 -18.128 1.00 96.75 97 ALA A O 1
ATOM 751 N N . ALA A 1 98 ? 12.280 3.267 -17.007 1.00 96.38 98 ALA A N 1
ATOM 752 C CA . ALA A 1 98 ? 11.985 2.415 -18.161 1.00 96.38 98 ALA A CA 1
ATOM 753 C C . ALA A 1 98 ? 11.209 3.171 -19.254 1.00 96.38 98 ALA A C 1
ATOM 755 O O . ALA A 1 98 ? 11.583 3.123 -20.424 1.00 96.38 98 ALA A O 1
ATOM 756 N N . SER A 1 99 ? 10.196 3.951 -18.866 1.00 96.44 99 SER A N 1
ATOM 757 C CA . SER A 1 99 ? 9.406 4.769 -19.791 1.00 96.44 99 SER A CA 1
ATOM 758 C C . SER A 1 99 ? 10.240 5.870 -20.453 1.00 96.44 99 SER A C 1
ATOM 760 O O . SER A 1 99 ? 10.022 6.167 -21.629 1.00 96.44 99 SER A O 1
ATOM 762 N N . SER A 1 100 ? 11.200 6.463 -19.733 1.00 96.88 100 SER A N 1
ATOM 763 C CA . SER A 1 100 ? 12.161 7.405 -20.321 1.00 96.88 100 SER A CA 1
ATOM 764 C C . SER A 1 100 ? 13.011 6.704 -21.375 1.00 96.88 100 SER A C 1
ATOM 766 O O . SER A 1 100 ? 13.058 7.158 -22.511 1.00 96.88 100 SER A O 1
ATOM 768 N N . LYS A 1 101 ? 13.585 5.537 -21.046 1.00 95.19 101 LYS A N 1
ATOM 769 C CA . LYS A 1 101 ? 14.398 4.742 -21.978 1.00 95.19 101 LYS A CA 1
ATOM 770 C C . LYS A 1 101 ? 13.627 4.355 -23.244 1.00 95.19 101 LYS A C 1
ATOM 772 O O . LYS A 1 101 ? 14.182 4.414 -24.341 1.00 95.19 101 LYS A O 1
ATOM 777 N N . GLU A 1 102 ? 12.362 3.961 -23.114 1.00 94.31 102 GLU A N 1
ATOM 778 C CA . GLU A 1 102 ? 11.490 3.690 -24.262 1.00 94.31 102 GLU A CA 1
ATOM 779 C C . GLU A 1 102 ? 11.284 4.939 -25.120 1.00 94.31 102 GLU A C 1
ATOM 781 O O . GLU A 1 102 ? 11.433 4.870 -26.339 1.00 94.31 102 GLU A O 1
ATOM 786 N N . THR A 1 103 ? 11.017 6.086 -24.492 1.00 93.94 103 THR A N 1
ATOM 787 C CA . THR A 1 103 ? 10.825 7.365 -25.191 1.00 93.94 103 THR A CA 1
ATOM 788 C C . THR A 1 103 ? 12.099 7.809 -25.906 1.00 93.94 103 THR A C 1
ATOM 790 O O . THR A 1 103 ? 12.036 8.204 -27.068 1.00 93.94 103 THR A O 1
ATOM 793 N N . ASP A 1 104 ? 13.264 7.671 -25.278 1.00 92.75 104 ASP A N 1
ATOM 794 C CA . ASP A 1 104 ? 14.565 8.001 -25.871 1.00 92.75 104 ASP A CA 1
ATOM 795 C C . ASP A 1 104 ? 14.868 7.092 -27.076 1.00 92.75 104 ASP A C 1
ATOM 797 O O . ASP A 1 104 ? 15.318 7.548 -28.135 1.00 92.75 104 ASP A O 1
ATOM 801 N N . THR A 1 105 ? 14.532 5.802 -26.947 1.00 88.75 105 THR A N 1
ATOM 802 C CA . THR A 1 105 ? 14.623 4.806 -28.028 1.00 88.75 105 THR A CA 1
ATOM 803 C C . THR A 1 105 ? 13.548 5.013 -29.095 1.00 88.75 105 THR A C 1
ATOM 805 O O . THR A 1 105 ? 13.676 4.514 -30.203 1.00 88.75 105 THR A O 1
ATOM 808 N N . MET A 1 106 ? 12.475 5.748 -28.840 1.00 87.88 106 MET A N 1
ATOM 809 C CA . MET A 1 106 ? 11.517 6.114 -29.885 1.00 87.88 106 MET A CA 1
ATOM 810 C C . MET A 1 106 ? 11.964 7.390 -30.606 1.00 87.88 106 MET A C 1
ATOM 812 O O . MET A 1 106 ? 11.980 7.442 -31.836 1.00 87.88 106 MET A O 1
ATOM 816 N N . THR A 1 107 ? 12.423 8.377 -29.836 1.00 87.81 107 THR A N 1
ATOM 817 C CA . THR A 1 107 ? 12.848 9.699 -30.313 1.00 87.81 107 THR A CA 1
ATOM 818 C C . THR A 1 107 ? 14.068 9.603 -31.227 1.00 87.81 107 THR A C 1
ATOM 820 O O . THR A 1 107 ? 14.085 10.187 -32.311 1.00 87.81 107 THR A O 1
ATOM 823 N N . SER A 1 108 ? 15.035 8.750 -30.877 1.00 84.44 108 SER A N 1
ATOM 824 C CA . SER A 1 108 ? 16.213 8.490 -31.719 1.00 84.44 108 SER A CA 1
ATOM 825 C C . SER A 1 108 ? 15.860 7.877 -33.094 1.00 84.44 108 SER A C 1
ATOM 827 O O . SER A 1 108 ? 16.686 7.887 -34.009 1.00 84.44 108 SER A O 1
ATOM 829 N N . ALA A 1 109 ? 14.640 7.345 -33.264 1.00 76.12 109 ALA A N 1
ATOM 830 C CA . ALA A 1 109 ? 14.147 6.760 -34.512 1.00 76.12 109 ALA A CA 1
ATOM 831 C C . ALA A 1 109 ? 13.530 7.850 -35.385 1.00 76.12 109 ALA A C 1
ATOM 833 O O . ALA A 1 109 ? 13.810 7.933 -36.582 1.00 76.12 109 ALA A O 1
ATOM 834 N N . THR A 1 110 ? 12.730 8.713 -34.753 1.00 77.38 110 THR A N 1
ATOM 835 C CA . THR A 1 110 ? 12.085 9.860 -35.393 1.00 77.38 110 THR A CA 1
ATOM 836 C C . THR A 1 110 ? 13.090 10.912 -35.848 1.00 77.38 110 THR A C 1
ATOM 838 O O . THR A 1 110 ? 12.937 11.444 -36.942 1.00 77.38 110 THR A O 1
ATOM 841 N N . GLU A 1 111 ? 14.159 11.157 -35.083 1.00 78.44 111 GLU A N 1
ATOM 842 C CA . GLU A 1 111 ? 15.239 12.088 -35.460 1.00 78.44 111 GLU A CA 1
ATOM 843 C C . GLU A 1 111 ? 16.005 11.650 -36.715 1.00 78.44 111 GLU A C 1
ATOM 845 O O . GLU A 1 111 ? 16.634 12.465 -37.383 1.00 78.44 111 GLU A O 1
ATOM 850 N N . ARG A 1 112 ? 15.948 10.359 -37.055 1.00 77.00 112 ARG A N 1
ATOM 851 C CA . ARG A 1 112 ? 16.569 9.799 -38.261 1.00 77.00 112 ARG A CA 1
ATOM 852 C C . ARG A 1 112 ? 15.598 9.700 -39.440 1.00 77.00 112 ARG A C 1
ATOM 854 O O . ARG A 1 112 ? 15.940 9.063 -40.432 1.00 77.00 112 ARG A O 1
ATOM 861 N N . GLU A 1 113 ? 14.394 10.265 -39.309 1.00 73.38 113 GLU A N 1
ATOM 862 C CA . GLU A 1 113 ? 13.290 10.167 -40.279 1.00 73.38 113 GLU A CA 1
ATOM 863 C C . GLU A 1 113 ? 12.906 8.714 -40.625 1.00 73.38 113 GLU A C 1
ATOM 865 O O . GLU A 1 113 ? 12.309 8.428 -41.665 1.00 73.38 113 GLU A O 1
ATOM 870 N N . ILE A 1 114 ? 13.234 7.760 -39.748 1.00 72.69 114 ILE A N 1
ATOM 871 C CA . ILE A 1 114 ? 12.936 6.351 -39.978 1.00 72.69 114 ILE A CA 1
ATOM 872 C C . ILE A 1 114 ? 11.502 6.099 -39.518 1.00 72.69 114 ILE A C 1
ATOM 874 O O . ILE A 1 114 ? 11.184 6.217 -38.335 1.00 72.69 114 ILE A O 1
ATOM 878 N N . SER A 1 115 ? 10.629 5.713 -40.453 1.00 74.94 115 SER A N 1
ATOM 879 C CA . SER A 1 115 ? 9.293 5.230 -40.099 1.00 74.94 115 SER A CA 1
ATOM 880 C C . SER A 1 115 ? 9.402 4.074 -39.103 1.00 74.94 115 SER A C 1
ATOM 882 O O . SER A 1 115 ? 10.223 3.172 -39.274 1.00 74.94 115 SER A O 1
ATOM 884 N N . TRP A 1 116 ? 8.511 4.035 -38.114 1.00 71.94 116 TRP A N 1
ATOM 885 C CA . TRP A 1 116 ? 8.376 2.920 -37.170 1.00 71.94 116 TRP A CA 1
ATOM 886 C C . TRP A 1 116 ? 8.148 1.559 -37.864 1.00 71.94 116 TRP A C 1
ATOM 888 O O . TRP A 1 116 ? 8.408 0.512 -37.277 1.00 71.94 116 TRP A O 1
ATOM 898 N N . THR A 1 117 ? 7.731 1.566 -39.135 1.00 76.44 117 THR A N 1
ATOM 899 C CA . THR A 1 117 ? 7.581 0.380 -39.998 1.00 76.44 117 THR A CA 1
ATOM 900 C C . THR A 1 117 ? 8.847 -0.019 -40.769 1.00 76.44 117 THR A C 1
ATOM 902 O O . THR A 1 117 ? 8.871 -1.080 -41.388 1.00 76.44 117 THR A O 1
ATOM 905 N N . HIS A 1 118 ? 9.895 0.809 -40.760 1.00 82.38 118 HIS A N 1
ATOM 906 C CA . HIS A 1 118 ? 11.136 0.629 -41.530 1.00 82.38 118 HIS A CA 1
ATOM 907 C C . HIS A 1 118 ? 12.389 0.713 -40.647 1.00 82.38 118 HIS A C 1
ATOM 909 O O . HIS A 1 118 ? 13.449 1.170 -41.073 1.00 82.38 118 HIS A O 1
ATOM 915 N N . LEU A 1 119 ? 12.275 0.261 -39.398 1.00 82.44 119 LEU A N 1
ATOM 916 C CA . LEU A 1 119 ? 13.385 0.233 -38.453 1.00 82.44 119 LEU A CA 1
ATOM 917 C C . LEU A 1 119 ? 14.451 -0.784 -38.880 1.00 82.44 119 LEU A C 1
ATOM 919 O O . LEU A 1 119 ? 14.145 -1.890 -39.326 1.00 82.44 119 LEU A O 1
ATOM 923 N N . THR A 1 120 ? 15.725 -0.435 -38.683 1.00 87.94 120 THR A N 1
ATOM 924 C CA . THR A 1 120 ? 16.811 -1.418 -38.821 1.00 87.94 120 THR A CA 1
ATOM 925 C C . THR A 1 120 ? 16.642 -2.537 -37.780 1.00 87.94 120 THR A C 1
ATOM 927 O O . THR A 1 120 ? 16.156 -2.261 -36.680 1.00 87.94 120 THR A O 1
ATOM 930 N N . PRO A 1 121 ? 17.060 -3.788 -38.057 1.00 88.62 121 PRO A N 1
ATOM 931 C CA . PRO A 1 121 ? 16.825 -4.920 -37.151 1.00 88.62 121 PRO A CA 1
ATOM 932 C C . PRO A 1 121 ? 17.310 -4.696 -35.711 1.00 88.62 121 PRO A C 1
ATOM 934 O O . PRO A 1 121 ? 16.589 -4.992 -34.761 1.00 88.62 121 PRO A O 1
ATOM 937 N N . ASN A 1 122 ? 18.496 -4.101 -35.539 1.00 89.75 122 ASN A N 1
ATOM 938 C CA . ASN A 1 122 ? 19.049 -3.781 -34.217 1.00 89.75 122 ASN A CA 1
ATOM 939 C C . ASN A 1 122 ? 18.174 -2.777 -33.456 1.00 89.75 122 ASN A C 1
ATOM 941 O O . ASN A 1 122 ? 18.004 -2.881 -32.244 1.00 89.75 122 ASN A O 1
ATOM 945 N N . TYR A 1 123 ? 17.605 -1.815 -34.179 1.00 87.88 123 TYR A N 1
ATOM 946 C CA . TYR A 1 123 ? 16.758 -0.781 -33.609 1.00 87.88 123 TYR A CA 1
ATOM 947 C C . TYR A 1 123 ? 15.372 -1.313 -33.244 1.00 87.88 123 TYR A C 1
ATOM 949 O O . TYR A 1 123 ? 14.874 -1.048 -32.154 1.00 87.88 123 TYR A O 1
ATOM 957 N N . ALA A 1 124 ? 14.773 -2.117 -34.128 1.00 88.94 124 ALA A N 1
ATOM 958 C CA . ALA A 1 124 ? 13.513 -2.801 -33.860 1.00 88.94 124 ALA A CA 1
ATOM 959 C C . ALA A 1 124 ? 13.620 -3.690 -32.611 1.00 88.94 124 ALA A C 1
ATOM 961 O O . ALA A 1 124 ? 12.728 -3.679 -31.764 1.00 88.94 124 ALA A O 1
ATOM 962 N N . TYR A 1 125 ? 14.741 -4.403 -32.458 1.00 90.69 125 TYR A N 1
ATOM 963 C CA . TYR A 1 125 ? 15.020 -5.194 -31.263 1.00 90.69 125 TYR A CA 1
ATOM 964 C C . TYR A 1 125 ? 15.168 -4.326 -30.004 1.00 90.69 125 TYR A C 1
ATOM 966 O O . TYR A 1 125 ? 14.563 -4.637 -28.980 1.00 90.69 125 TYR A O 1
ATOM 974 N N . ALA A 1 126 ? 15.927 -3.226 -30.075 1.00 91.25 126 ALA A N 1
ATOM 975 C CA . ALA A 1 126 ? 16.099 -2.309 -28.947 1.00 91.25 126 ALA A CA 1
ATOM 976 C C . ALA A 1 126 ? 14.765 -1.693 -28.491 1.00 91.25 126 ALA A C 1
ATOM 978 O O . ALA A 1 126 ? 14.482 -1.668 -27.294 1.00 91.25 126 ALA A O 1
ATOM 979 N N . LEU A 1 127 ? 13.922 -1.268 -29.438 1.00 91.25 127 LEU A N 1
ATOM 980 C CA . LEU A 1 127 ? 12.592 -0.736 -29.148 1.00 91.25 127 LEU A CA 1
ATOM 981 C C . LEU A 1 127 ? 11.678 -1.810 -28.544 1.00 91.25 127 LEU A C 1
ATOM 983 O O . LEU A 1 127 ? 11.041 -1.563 -27.526 1.00 91.25 127 LEU A O 1
ATOM 987 N N . ALA A 1 128 ? 11.650 -3.019 -29.113 1.00 92.94 128 ALA A N 1
ATOM 988 C CA . ALA A 1 128 ? 10.861 -4.124 -28.567 1.00 92.94 128 ALA A CA 1
ATOM 989 C C . ALA A 1 128 ? 11.294 -4.498 -27.137 1.00 92.94 128 ALA A C 1
ATOM 991 O O . ALA A 1 128 ? 10.449 -4.787 -26.287 1.00 92.94 128 ALA A O 1
ATOM 992 N N . LEU A 1 129 ? 12.601 -4.462 -26.856 1.00 95.50 129 LEU A N 1
ATOM 993 C CA . LEU A 1 129 ? 13.132 -4.679 -25.514 1.00 95.50 129 LEU A CA 1
ATOM 994 C C . LEU A 1 129 ? 12.696 -3.563 -24.557 1.00 95.50 129 LEU A C 1
ATOM 996 O O . LEU A 1 129 ? 12.223 -3.872 -23.466 1.00 95.50 129 LEU A O 1
ATOM 1000 N N . ALA A 1 130 ? 12.792 -2.298 -24.973 1.00 95.00 130 ALA A N 1
ATOM 1001 C CA . ALA A 1 130 ? 12.366 -1.161 -24.161 1.00 95.00 130 ALA A CA 1
ATOM 1002 C C . ALA A 1 130 ? 10.862 -1.217 -23.839 1.00 95.00 130 ALA A C 1
ATOM 1004 O O . ALA A 1 130 ? 10.487 -1.108 -22.677 1.00 95.00 130 ALA A O 1
ATOM 1005 N N . VAL A 1 131 ? 10.010 -1.514 -24.828 1.00 95.44 131 VAL A N 1
ATOM 1006 C CA . VAL A 1 131 ? 8.559 -1.700 -24.634 1.00 95.44 131 VAL A CA 1
ATOM 1007 C C . VAL A 1 131 ? 8.273 -2.825 -23.634 1.00 95.44 131 VAL A C 1
ATOM 1009 O O . VAL A 1 131 ? 7.435 -2.677 -22.743 1.00 95.44 131 VAL A O 1
ATOM 1012 N N . ARG A 1 132 ? 8.979 -3.959 -23.746 1.00 97.25 132 ARG A N 1
ATOM 1013 C CA . ARG A 1 132 ? 8.839 -5.076 -22.800 1.00 97.25 132 ARG A CA 1
ATOM 1014 C C . ARG A 1 132 ? 9.256 -4.671 -21.385 1.00 97.25 132 ARG A C 1
ATOM 1016 O O . ARG A 1 132 ? 8.561 -5.024 -20.434 1.00 97.25 132 ARG A O 1
ATOM 1023 N N . GLU A 1 133 ? 10.376 -3.969 -21.236 1.00 97.12 133 GLU A N 1
ATOM 1024 C CA . GLU A 1 133 ? 10.866 -3.483 -19.942 1.00 97.12 133 GLU A CA 1
ATOM 1025 C C . GLU A 1 133 ? 9.885 -2.488 -19.306 1.00 97.12 133 GLU A C 1
ATOM 1027 O O . GLU A 1 133 ? 9.546 -2.644 -18.131 1.00 97.12 133 GLU A O 1
ATOM 1032 N N . THR A 1 134 ? 9.345 -1.533 -20.072 1.00 97.75 134 THR A N 1
ATOM 1033 C CA . THR A 1 134 ? 8.313 -0.602 -19.586 1.00 97.75 134 THR A CA 1
ATOM 1034 C C . THR A 1 134 ? 7.042 -1.335 -19.175 1.00 97.75 134 THR A C 1
ATOM 1036 O O . THR A 1 134 ? 6.481 -1.051 -18.114 1.00 97.75 134 THR A O 1
ATOM 1039 N N . ALA A 1 135 ? 6.580 -2.299 -19.978 1.00 97.62 135 ALA A N 1
ATOM 1040 C CA . ALA A 1 135 ? 5.397 -3.093 -19.659 1.00 97.62 135 ALA A CA 1
ATOM 1041 C C . ALA A 1 135 ? 5.587 -3.903 -18.366 1.00 97.62 135 ALA A C 1
ATOM 1043 O O . ALA A 1 135 ? 4.688 -3.926 -17.521 1.00 97.62 135 ALA A O 1
ATOM 1044 N N . GLN A 1 136 ? 6.766 -4.507 -18.177 1.00 98.06 136 GLN A N 1
ATOM 1045 C CA . GLN A 1 136 ? 7.115 -5.215 -16.945 1.00 98.06 136 GLN A CA 1
ATOM 1046 C C . GLN A 1 136 ? 7.148 -4.263 -15.743 1.00 98.06 136 GLN A C 1
ATOM 1048 O O . GLN A 1 136 ? 6.509 -4.538 -14.730 1.00 98.06 136 GLN A O 1
ATOM 1053 N N . ALA A 1 137 ? 7.808 -3.109 -15.866 1.00 97.25 137 ALA A N 1
ATOM 1054 C CA . ALA A 1 137 ? 7.870 -2.127 -14.786 1.00 97.25 137 ALA A CA 1
ATOM 1055 C C . ALA A 1 137 ? 6.475 -1.586 -14.421 1.00 97.25 137 ALA A C 1
ATOM 1057 O O . ALA A 1 137 ? 6.159 -1.392 -13.247 1.00 97.25 137 ALA A O 1
ATOM 1058 N N . LYS A 1 138 ? 5.596 -1.401 -15.414 1.00 97.31 138 LYS A N 1
ATOM 1059 C CA . LYS A 1 138 ? 4.196 -1.015 -15.194 1.00 97.31 138 LYS A CA 1
ATOM 1060 C C . LYS A 1 138 ? 3.424 -2.092 -14.433 1.00 97.31 138 LYS A C 1
ATOM 1062 O O . LYS A 1 138 ? 2.675 -1.765 -13.511 1.00 97.31 138 LYS A O 1
ATOM 1067 N N . TYR A 1 139 ? 3.604 -3.361 -14.800 1.00 97.88 139 TYR A N 1
ATOM 1068 C CA . TYR A 1 139 ? 3.039 -4.484 -14.053 1.00 97.88 139 TYR A CA 1
ATOM 1069 C C . TYR A 1 139 ? 3.520 -4.472 -12.595 1.00 97.88 139 TYR A C 1
ATOM 1071 O O . TYR A 1 139 ? 2.692 -4.538 -11.686 1.00 97.88 139 TYR A O 1
ATOM 1079 N N . ASP A 1 140 ? 4.821 -4.290 -12.363 1.00 97.88 140 ASP A N 1
ATOM 1080 C CA . ASP A 1 140 ? 5.406 -4.278 -11.019 1.00 97.88 140 ASP A CA 1
ATOM 1081 C C . ASP A 1 140 ? 4.863 -3.125 -10.156 1.00 97.88 140 ASP A C 1
ATOM 1083 O O . ASP A 1 140 ? 4.569 -3.329 -8.976 1.00 97.88 140 ASP A O 1
ATOM 1087 N N . VAL A 1 141 ? 4.638 -1.937 -10.739 1.00 97.44 141 VAL A N 1
ATOM 1088 C CA . VAL A 1 141 ? 3.961 -0.810 -10.066 1.00 97.44 141 VAL A CA 1
ATOM 1089 C C . VAL A 1 141 ? 2.556 -1.195 -9.621 1.00 97.44 141 VAL A C 1
ATOM 1091 O O . VAL A 1 141 ? 2.184 -0.969 -8.467 1.00 97.44 141 VAL A O 1
ATOM 1094 N N . HIS A 1 142 ? 1.752 -1.761 -10.523 1.00 97.25 142 HIS A N 1
ATOM 1095 C CA . HIS A 1 142 ? 0.382 -2.148 -10.194 1.00 97.25 142 HIS A CA 1
ATOM 1096 C C . HIS A 1 142 ? 0.344 -3.275 -9.160 1.00 97.25 142 HIS A C 1
ATOM 1098 O O . HIS A 1 142 ? -0.478 -3.233 -8.246 1.00 97.25 142 HIS A O 1
ATOM 1104 N N . HIS A 1 143 ? 1.263 -4.234 -9.250 1.00 97.56 143 HIS A N 1
ATOM 1105 C CA . HIS A 1 143 ? 1.394 -5.315 -8.283 1.00 97.56 143 HIS A CA 1
ATOM 1106 C C . HIS A 1 143 ? 1.807 -4.800 -6.892 1.00 97.56 143 HIS A C 1
ATOM 1108 O O . HIS A 1 143 ? 1.245 -5.225 -5.878 1.00 97.56 143 HIS A O 1
ATOM 1114 N N . ALA A 1 144 ? 2.755 -3.859 -6.819 1.00 96.19 144 ALA A N 1
ATOM 1115 C CA . ALA A 1 144 ? 3.158 -3.229 -5.561 1.00 96.19 144 ALA A CA 1
ATOM 1116 C C . ALA A 1 144 ? 1.988 -2.471 -4.912 1.00 96.19 144 ALA A C 1
ATOM 1118 O O . ALA A 1 144 ? 1.670 -2.728 -3.750 1.00 96.19 144 ALA A O 1
ATOM 1119 N N . LYS A 1 145 ? 1.268 -1.652 -5.694 1.00 96.50 145 LYS A N 1
ATOM 1120 C CA . LYS A 1 145 ? 0.064 -0.935 -5.234 1.00 96.50 145 LYS A CA 1
ATOM 1121 C C . LYS A 1 145 ? -1.038 -1.876 -4.763 1.00 96.50 145 LYS A C 1
ATOM 1123 O O . LYS A 1 145 ? -1.672 -1.615 -3.749 1.00 96.50 145 LYS A O 1
ATOM 1128 N N . LEU A 1 146 ? -1.270 -2.977 -5.480 1.00 96.75 146 LEU A N 1
ATOM 1129 C CA . LEU A 1 146 ? -2.245 -3.986 -5.068 1.00 96.75 146 LEU A CA 1
ATOM 1130 C C . LEU A 1 146 ? -1.876 -4.573 -3.701 1.00 96.75 146 LEU A C 1
ATOM 1132 O O . LEU A 1 146 ? -2.730 -4.663 -2.825 1.00 96.75 146 LEU A O 1
ATOM 1136 N N . THR A 1 147 ? -0.604 -4.925 -3.509 1.00 95.00 147 THR A N 1
ATOM 1137 C CA . THR A 1 147 ? -0.110 -5.493 -2.245 1.00 95.00 147 THR A CA 1
ATOM 1138 C C . THR A 1 147 ? -0.269 -4.503 -1.085 1.00 95.00 147 THR A C 1
ATOM 1140 O O . THR A 1 147 ? -0.754 -4.871 -0.018 1.00 95.00 147 THR A O 1
ATOM 1143 N N . GLU A 1 148 ? 0.088 -3.236 -1.301 1.00 93.62 148 GLU A N 1
ATOM 1144 C CA . GLU A 1 148 ? -0.077 -2.151 -0.325 1.00 93.62 148 GLU A CA 1
ATOM 1145 C C . GLU A 1 148 ? -1.551 -1.906 0.037 1.00 93.62 148 GLU A C 1
ATOM 1147 O O . GLU A 1 148 ? -1.894 -1.780 1.216 1.00 93.62 148 GLU A O 1
ATOM 1152 N N . ASN A 1 149 ? -2.442 -1.903 -0.957 1.00 94.25 149 ASN A N 1
ATOM 1153 C CA . ASN A 1 149 ? -3.876 -1.711 -0.747 1.00 94.25 149 ASN A CA 1
ATOM 1154 C C . ASN A 1 149 ? -4.517 -2.881 0.007 1.00 94.25 149 ASN A C 1
ATOM 1156 O O . ASN A 1 149 ? -5.355 -2.653 0.878 1.00 94.25 149 ASN A O 1
ATOM 1160 N N . LEU A 1 150 ? -4.120 -4.122 -0.293 1.00 94.38 150 LEU A N 1
ATOM 1161 C CA . LEU A 1 150 ? -4.588 -5.300 0.441 1.00 94.38 150 LEU A CA 1
ATOM 1162 C C . LEU A 1 150 ? -4.190 -5.208 1.916 1.00 94.38 150 LEU A C 1
ATOM 1164 O O . LEU A 1 150 ? -5.047 -5.336 2.790 1.00 94.38 150 LEU A O 1
ATOM 1168 N N . GLN A 1 151 ? -2.928 -4.877 2.193 1.00 93.12 151 GLN A N 1
ATOM 1169 C CA . GLN A 1 151 ? -2.458 -4.669 3.560 1.00 93.12 151 GLN A CA 1
ATOM 1170 C C . GLN A 1 151 ? -3.213 -3.525 4.256 1.00 93.12 151 GLN A C 1
ATOM 1172 O O . GLN A 1 151 ? -3.604 -3.652 5.415 1.00 93.12 151 GLN A O 1
ATOM 1177 N N . SER A 1 152 ? -3.458 -2.416 3.554 1.00 91.88 152 SER A N 1
ATOM 1178 C CA . SER A 1 152 ? -4.203 -1.274 4.100 1.00 91.88 152 SER A CA 1
ATOM 1179 C C . SER A 1 152 ? -5.645 -1.650 4.440 1.00 91.88 152 SER A C 1
ATOM 1181 O O . SER A 1 152 ? -6.150 -1.274 5.497 1.00 91.88 152 SER A O 1
ATOM 1183 N N . SER A 1 153 ? -6.295 -2.455 3.594 1.00 92.69 153 SER A N 1
ATOM 1184 C CA . SER A 1 153 ? -7.637 -2.977 3.863 1.00 92.69 153 SER A CA 1
ATOM 1185 C C . SER A 1 153 ? -7.669 -3.863 5.107 1.00 92.69 153 SER A C 1
ATOM 1187 O O . SER A 1 153 ? -8.637 -3.804 5.866 1.00 92.69 153 SER A O 1
ATOM 1189 N N . GLU A 1 154 ? -6.628 -4.660 5.348 1.00 90.12 154 GLU A N 1
AT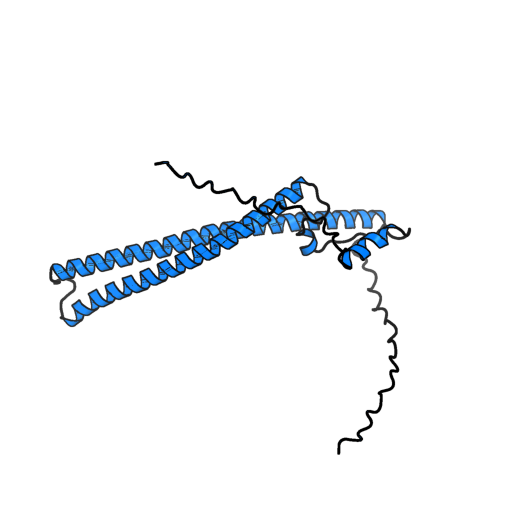OM 1190 C CA . GLU A 1 154 ? -6.527 -5.443 6.578 1.00 90.12 154 GLU A CA 1
ATOM 1191 C C . GLU A 1 154 ? -6.357 -4.572 7.828 1.00 90.12 154 GLU A C 1
ATOM 1193 O O . GLU A 1 154 ? -6.911 -4.911 8.874 1.00 90.12 154 GLU A O 1
ATOM 1198 N N . VAL A 1 155 ? -5.610 -3.466 7.739 1.00 89.25 155 VAL A N 1
ATOM 1199 C CA . VAL A 1 155 ? -5.482 -2.507 8.849 1.00 89.25 155 VAL A CA 1
ATOM 1200 C C . VAL A 1 155 ? -6.824 -1.847 9.147 1.00 89.25 155 VAL A C 1
ATOM 1202 O O . VAL A 1 155 ? -7.236 -1.821 10.304 1.00 89.25 155 VAL A O 1
ATOM 1205 N N . LEU A 1 156 ? -7.541 -1.391 8.116 1.00 90.56 156 LEU A N 1
ATOM 1206 C CA . LEU A 1 156 ? -8.878 -0.810 8.271 1.00 90.56 156 LEU A CA 1
ATOM 1207 C C . LEU A 1 156 ? -9.864 -1.803 8.893 1.00 90.56 156 LEU A C 1
ATOM 1209 O O . LEU A 1 156 ? -10.681 -1.422 9.726 1.00 90.56 156 LEU A O 1
ATOM 1213 N N . ARG A 1 157 ? -9.771 -3.090 8.540 1.00 90.00 157 ARG A N 1
ATOM 1214 C CA . ARG A 1 157 ? -10.581 -4.136 9.172 1.00 90.00 157 ARG A CA 1
ATOM 1215 C C . ARG A 1 157 ? -10.284 -4.262 10.666 1.00 90.00 157 ARG A C 1
ATOM 1217 O O . ARG A 1 157 ? -11.220 -4.274 11.457 1.00 90.00 157 ARG A O 1
ATOM 1224 N N . ASP A 1 158 ? -9.007 -4.307 11.053 1.00 85.94 158 ASP A N 1
ATOM 1225 C CA . ASP A 1 158 ? -8.636 -4.342 12.473 1.00 85.94 158 ASP A CA 1
ATOM 1226 C C . ASP A 1 158 ? -9.121 -3.062 13.208 1.00 85.94 158 ASP A C 1
ATOM 1228 O O . ASP A 1 158 ? -9.438 -3.113 14.396 1.00 85.94 158 ASP A O 1
ATOM 1232 N N . GLU A 1 159 ? -9.181 -1.903 12.535 1.00 86.44 159 GLU A N 1
ATOM 1233 C CA . GLU A 1 159 ? -9.732 -0.654 13.096 1.00 86.44 159 GLU A CA 1
ATOM 1234 C C . GLU A 1 159 ? -11.256 -0.702 13.277 1.00 86.44 159 GLU A C 1
ATOM 1236 O O . GLU A 1 159 ? -11.756 -0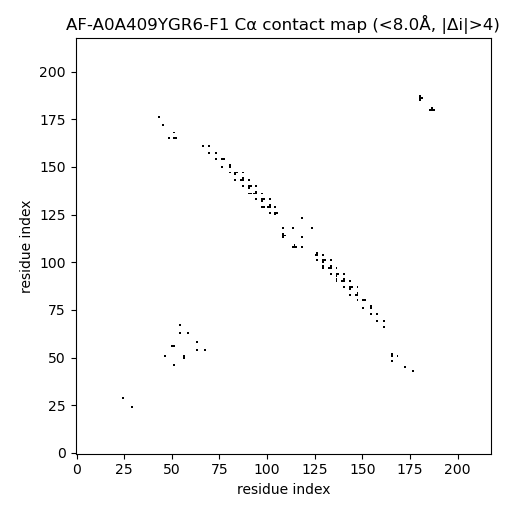.253 14.310 1.00 86.44 159 GLU A O 1
ATOM 1241 N N . VAL A 1 160 ? -11.988 -1.301 12.334 1.00 88.69 160 VAL A N 1
ATOM 1242 C CA . VAL A 1 160 ? -13.431 -1.558 12.474 1.00 88.69 160 VAL A CA 1
ATOM 1243 C C . VAL A 1 160 ? -13.706 -2.499 13.645 1.00 88.69 160 VAL A C 1
ATOM 1245 O O . VAL A 1 160 ? -14.582 -2.210 14.459 1.00 88.69 160 VAL A O 1
ATOM 1248 N N . ASP A 1 161 ? -12.934 -3.580 13.779 1.00 85.19 161 ASP A N 1
ATOM 1249 C CA . ASP A 1 161 ? -13.070 -4.524 14.895 1.00 85.19 161 ASP A CA 1
ATOM 1250 C C . ASP A 1 161 ? -12.836 -3.821 16.248 1.00 85.19 161 ASP A C 1
ATOM 1252 O O . ASP A 1 161 ? -13.569 -4.042 17.217 1.00 85.19 161 ASP A O 1
ATOM 1256 N N . LEU A 1 162 ? -11.854 -2.914 16.311 1.00 83.25 162 LEU A N 1
ATOM 1257 C CA . LEU A 1 162 ? -11.584 -2.104 17.500 1.00 83.25 162 LEU A CA 1
ATOM 1258 C C . LEU A 1 162 ? -12.728 -1.124 17.807 1.00 83.25 162 LEU A C 1
ATOM 1260 O O . LEU A 1 162 ? -13.140 -1.011 18.963 1.00 83.25 162 LEU A O 1
ATOM 1264 N N . ALA A 1 163 ? -13.247 -0.427 16.796 1.00 84.25 163 ALA A N 1
ATOM 1265 C CA . ALA A 1 163 ? -14.368 0.498 16.953 1.00 84.25 163 ALA A CA 1
ATOM 1266 C C . ALA A 1 163 ? -15.642 -0.231 17.409 1.00 84.25 163 ALA A C 1
ATOM 1268 O O . ALA A 1 163 ? -16.361 0.252 18.284 1.00 84.25 163 ALA A O 1
ATOM 1269 N N . HIS A 1 164 ? -15.892 -1.431 16.882 1.00 85.94 164 HIS A N 1
ATOM 1270 C CA . HIS A 1 164 ? -17.004 -2.267 17.319 1.00 85.94 164 HIS A CA 1
ATOM 1271 C C . HIS A 1 164 ? -16.875 -2.650 18.797 1.00 85.94 164 HIS A C 1
ATOM 1273 O O . HIS A 1 164 ? -17.830 -2.519 19.560 1.00 85.94 164 HIS A O 1
ATOM 1279 N N . PHE A 1 165 ? -15.679 -3.050 19.232 1.00 81.06 165 PHE A N 1
ATOM 1280 C CA . PHE A 1 165 ? -15.430 -3.353 20.639 1.00 81.06 165 PHE A CA 1
ATOM 1281 C C . PHE A 1 165 ? -15.670 -2.138 21.555 1.00 81.06 165 PHE A C 1
ATOM 1283 O O . PHE A 1 165 ? -16.219 -2.277 22.649 1.00 81.06 165 PHE A O 1
ATOM 1290 N N . GLN A 1 166 ? -15.298 -0.936 21.106 1.00 78.31 166 GLN A N 1
ATOM 1291 C CA . GLN A 1 166 ? -15.571 0.308 21.832 1.00 78.31 166 GLN A CA 1
ATOM 1292 C C . GLN A 1 166 ? -17.070 0.596 21.936 1.00 78.31 166 GLN A C 1
ATOM 1294 O O . GLN A 1 166 ? -17.532 0.971 23.012 1.00 78.31 166 GLN A O 1
ATOM 1299 N N . LEU A 1 167 ? -17.819 0.385 20.852 1.00 82.88 167 LEU A N 1
ATOM 1300 C CA . LEU A 1 167 ? -19.269 0.560 20.832 1.00 82.88 167 LEU A CA 1
ATOM 1301 C C . LEU A 1 167 ? -19.954 -0.383 21.828 1.00 82.88 167 LEU A C 1
ATOM 1303 O O . LEU A 1 167 ? -20.725 0.073 22.664 1.00 82.88 167 LEU A O 1
ATOM 1307 N N . VAL A 1 168 ? -19.596 -1.670 21.814 1.00 83.56 168 VAL A N 1
ATOM 1308 C CA . VAL A 1 168 ? -20.151 -2.667 22.746 1.00 83.56 168 VAL A CA 1
ATOM 1309 C C . VAL A 1 168 ? -19.860 -2.300 24.206 1.00 83.56 168 VAL A C 1
ATOM 1311 O O . VAL A 1 168 ? -20.725 -2.437 25.072 1.00 83.56 168 VAL A O 1
ATOM 1314 N N . GLU A 1 169 ? -18.655 -1.807 24.510 1.00 78.00 169 GLU A N 1
ATOM 1315 C CA . GLU A 1 169 ? -18.330 -1.340 25.862 1.00 78.00 169 GLU A CA 1
ATOM 1316 C C . GLU A 1 169 ? -19.128 -0.085 26.246 1.00 78.00 169 GLU A C 1
ATOM 1318 O O . GLU A 1 169 ? -19.588 0.005 27.387 1.00 78.00 169 GLU A O 1
ATOM 1323 N N . ALA A 1 170 ? -19.313 0.858 25.319 1.00 77.50 170 ALA A N 1
ATOM 1324 C CA . ALA A 1 170 ? -20.111 2.060 25.542 1.00 77.50 170 ALA A CA 1
ATOM 1325 C C . ALA A 1 170 ? -21.582 1.712 25.810 1.00 77.50 170 ALA A C 1
ATOM 1327 O O . ALA A 1 170 ? -22.142 2.176 26.803 1.00 77.50 170 ALA A O 1
ATOM 1328 N N . ASP A 1 171 ? -22.169 0.817 25.013 1.00 82.06 171 ASP A N 1
ATOM 1329 C CA . ASP A 1 171 ? -23.533 0.318 25.207 1.00 82.06 171 ASP A CA 1
ATOM 1330 C C . ASP A 1 171 ? -23.682 -0.380 26.561 1.00 82.06 171 ASP A C 1
ATOM 1332 O O . ASP A 1 171 ? -24.662 -0.176 27.281 1.00 82.06 171 ASP A O 1
ATOM 1336 N N . ARG A 1 172 ? -22.674 -1.156 26.976 1.00 79.44 172 ARG A N 1
ATOM 1337 C CA . ARG A 1 172 ? -22.662 -1.794 28.297 1.00 79.44 172 ARG A CA 1
ATOM 1338 C C . ARG A 1 172 ? -22.610 -0.769 29.431 1.00 79.44 172 ARG A C 1
ATOM 1340 O O . ARG A 1 172 ? -23.274 -0.956 30.452 1.00 79.44 172 ARG A O 1
ATOM 1347 N N . GLN A 1 173 ? -21.806 0.285 29.293 1.00 77.44 173 GLN A N 1
ATOM 1348 C CA . GLN A 1 173 ? -21.737 1.366 30.282 1.00 77.44 173 GLN A CA 1
ATOM 1349 C C . GLN A 1 173 ? -23.052 2.144 30.340 1.00 77.44 173 GLN A C 1
ATOM 1351 O O . GLN A 1 173 ? -23.558 2.386 31.436 1.00 77.44 173 GLN A O 1
ATOM 1356 N N . LEU A 1 174 ? -23.645 2.445 29.184 1.00 77.19 174 LEU A N 1
ATOM 1357 C CA . LEU A 1 174 ? -24.950 3.086 29.083 1.00 77.19 174 LEU A CA 1
ATOM 1358 C C . LEU A 1 174 ? -26.045 2.233 29.729 1.00 77.19 174 LEU A C 1
ATOM 1360 O O . LEU A 1 174 ? -26.803 2.743 30.546 1.00 77.19 174 LEU A O 1
ATOM 1364 N N . GLY A 1 175 ? -26.091 0.930 29.447 1.00 78.44 175 GLY A N 1
ATOM 1365 C CA . GLY A 1 175 ? -27.061 0.015 30.054 1.00 78.44 175 GLY A CA 1
ATOM 1366 C C . GLY A 1 175 ? -26.951 -0.035 31.580 1.00 78.44 175 GLY A C 1
ATOM 1367 O O . GLY A 1 175 ? -27.964 0.003 32.276 1.00 78.44 175 GLY A O 1
ATOM 1368 N N . ARG A 1 176 ? -25.725 -0.033 32.124 1.00 75.31 176 ARG A N 1
ATOM 1369 C CA . ARG A 1 176 ? -25.503 0.065 33.578 1.00 75.31 176 ARG A CA 1
ATOM 1370 C C . ARG A 1 176 ? -26.018 1.386 34.145 1.00 75.31 176 ARG A C 1
ATOM 1372 O O . ARG A 1 176 ? -26.694 1.364 35.170 1.00 75.31 176 ARG A O 1
ATOM 1379 N N . LEU A 1 177 ? -25.742 2.506 33.478 1.00 73.00 177 LEU A N 1
ATOM 1380 C CA . LEU A 1 177 ? -26.240 3.822 33.889 1.00 73.00 177 LEU A CA 1
ATOM 1381 C C . LEU A 1 177 ? -27.767 3.883 33.866 1.00 73.00 177 LEU A C 1
ATOM 1383 O O . LEU A 1 177 ? -28.364 4.313 34.845 1.00 73.00 177 LEU A O 1
ATOM 1387 N N . LEU A 1 178 ? -28.400 3.415 32.789 1.00 77.19 178 LEU A N 1
ATOM 1388 C CA . LEU A 1 178 ? -29.858 3.394 32.665 1.00 77.19 178 LEU A CA 1
ATOM 1389 C C . LEU A 1 178 ? -30.496 2.539 33.761 1.00 77.19 178 LEU A C 1
ATOM 1391 O O . LEU A 1 178 ? -31.386 3.024 34.452 1.00 77.19 178 LEU A O 1
ATOM 1395 N N . SER A 1 179 ? -29.981 1.326 33.998 1.00 74.12 179 SER A N 1
ATOM 1396 C CA . SER A 1 179 ? -30.479 0.467 35.081 1.00 74.12 179 SER A CA 1
ATOM 1397 C C . SER A 1 179 ? -30.339 1.124 36.459 1.00 74.12 179 SER A C 1
ATOM 1399 O O . SER A 1 179 ? -31.234 1.024 37.293 1.00 74.12 179 SER A O 1
ATOM 1401 N N . PHE A 1 180 ? -29.246 1.858 36.691 1.00 73.62 180 PHE A N 1
ATOM 1402 C CA . PHE A 1 180 ? -29.065 2.625 37.917 1.00 73.62 180 PHE A CA 1
ATOM 1403 C C . PHE A 1 180 ? -30.093 3.761 38.025 1.00 73.62 180 PHE A C 1
ATOM 1405 O O . PHE A 1 180 ? -30.765 3.885 39.050 1.00 73.62 180 PHE A O 1
ATOM 1412 N N . PHE A 1 181 ? -30.259 4.567 36.976 1.00 74.56 181 PHE A N 1
ATOM 1413 C CA . PHE A 1 181 ? -31.213 5.676 36.972 1.00 74.56 181 PHE A CA 1
ATOM 1414 C C . PHE A 1 181 ? -32.656 5.201 37.171 1.00 74.56 181 PHE A C 1
ATOM 1416 O O . PHE A 1 181 ? -33.374 5.797 37.973 1.00 74.56 181 PHE A O 1
ATOM 1423 N N . GLU A 1 182 ? -33.050 4.086 36.552 1.00 76.31 182 GLU A N 1
ATOM 1424 C CA . GLU A 1 182 ? -34.351 3.446 36.779 1.00 76.31 182 GLU A CA 1
ATOM 1425 C C . GLU A 1 182 ? -34.552 3.068 38.251 1.00 76.31 182 GLU A C 1
ATOM 1427 O O . GLU A 1 182 ? -35.593 3.386 38.825 1.00 76.31 182 GLU A O 1
ATOM 1432 N N . THR A 1 183 ? -33.547 2.466 38.901 1.00 72.69 183 THR A N 1
ATOM 1433 C CA . THR A 1 183 ? -33.642 2.133 40.337 1.00 72.69 183 THR A CA 1
ATOM 1434 C C . THR A 1 183 ? -33.747 3.359 41.247 1.00 72.69 183 THR A C 1
ATOM 1436 O O . THR A 1 183 ? -34.283 3.250 42.347 1.00 72.69 183 THR A O 1
ATOM 1439 N N . GLN A 1 184 ? -33.273 4.522 40.792 1.00 73.50 184 GLN A N 1
ATOM 1440 C CA . GLN A 1 184 ? -33.371 5.800 41.506 1.00 73.50 184 GLN A CA 1
ATOM 1441 C C . GLN A 1 184 ? -34.600 6.631 41.094 1.00 73.50 184 GLN A C 1
ATOM 1443 O O . GLN A 1 184 ? -34.779 7.741 41.591 1.00 73.50 184 GLN A O 1
ATOM 1448 N N . GLY A 1 185 ? -35.440 6.133 40.177 1.00 70.06 185 GLY A N 1
ATOM 1449 C CA . GLY A 1 185 ? -36.596 6.871 39.654 1.00 70.06 185 GLY A CA 1
ATOM 1450 C C . GLY A 1 185 ? -36.233 8.086 38.789 1.00 70.06 185 GLY A C 1
ATOM 1451 O O . GLY A 1 185 ? -37.062 8.975 38.595 1.00 70.06 185 GLY A O 1
ATOM 1452 N N . ILE A 1 186 ? -35.001 8.153 38.277 1.00 68.94 186 ILE A N 1
ATOM 1453 C CA . ILE A 1 186 ? -34.518 9.231 37.410 1.00 68.94 186 ILE A CA 1
ATOM 1454 C C . ILE A 1 186 ? -34.799 8.829 35.960 1.00 68.94 186 ILE A C 1
ATOM 1456 O O . ILE A 1 186 ? -34.240 7.859 35.454 1.00 68.94 186 ILE A O 1
ATOM 1460 N N . HIS A 1 187 ? -35.654 9.579 35.265 1.00 62.69 187 HIS A N 1
ATOM 1461 C CA . HIS A 1 187 ? -35.947 9.320 33.855 1.00 62.69 187 HIS A CA 1
ATOM 1462 C C . HIS A 1 187 ? -35.063 10.170 32.925 1.00 62.69 187 HIS A C 1
ATOM 1464 O O . HIS A 1 187 ? -35.004 11.395 33.091 1.00 62.69 187 HIS A O 1
ATOM 1470 N N . PRO A 1 188 ? -34.406 9.558 31.918 1.00 56.62 188 PRO A N 1
ATOM 1471 C CA . PRO A 1 188 ? -33.611 10.274 30.924 1.00 56.62 188 PRO A CA 1
ATOM 1472 C C . PRO A 1 188 ? -34.545 11.140 30.069 1.00 56.62 188 PRO A C 1
ATOM 1474 O O . PRO A 1 188 ? -35.244 10.663 29.182 1.00 56.62 188 PRO A O 1
ATOM 1477 N N . GLY A 1 189 ? -34.613 12.422 30.408 1.00 58.75 189 GLY A N 1
ATOM 1478 C CA . GLY A 1 189 ? -35.587 13.382 29.880 1.00 58.75 189 GLY A CA 1
ATOM 1479 C C . GLY A 1 189 ? -35.784 14.571 30.819 1.00 58.75 189 GLY A C 1
ATOM 1480 O O . GLY A 1 189 ? -36.102 15.667 30.368 1.00 58.75 189 GLY A O 1
ATOM 1481 N N . PHE A 1 190 ? -35.498 14.382 32.110 1.00 51.84 190 PHE A N 1
ATOM 1482 C CA . PHE A 1 190 ? -35.401 15.448 33.103 1.00 51.84 190 PHE A CA 1
ATOM 1483 C C . PHE A 1 190 ? -33.922 15.701 33.425 1.00 51.84 190 PHE A C 1
ATOM 1485 O O . PHE A 1 190 ? -33.384 15.190 34.402 1.00 51.84 190 PHE A O 1
ATOM 1492 N N . LEU A 1 191 ? -33.230 16.459 32.570 1.00 51.88 191 LEU A N 1
ATOM 1493 C CA . LEU A 1 191 ? -31.956 17.048 32.981 1.00 51.88 191 LEU A CA 1
ATOM 1494 C C . LEU A 1 191 ? -32.292 18.186 33.955 1.00 51.88 191 LEU A C 1
ATOM 1496 O O . LEU A 1 191 ? -32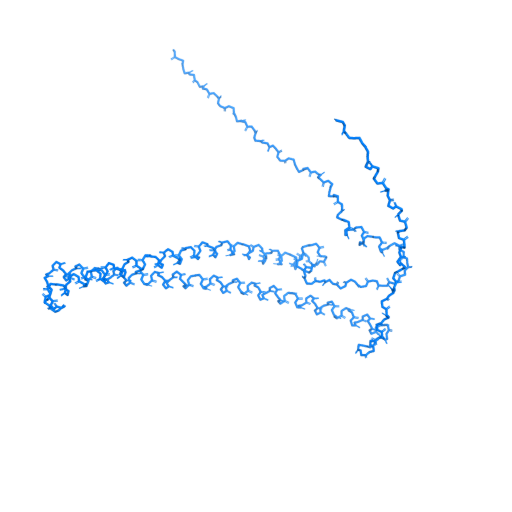.952 19.141 33.533 1.00 5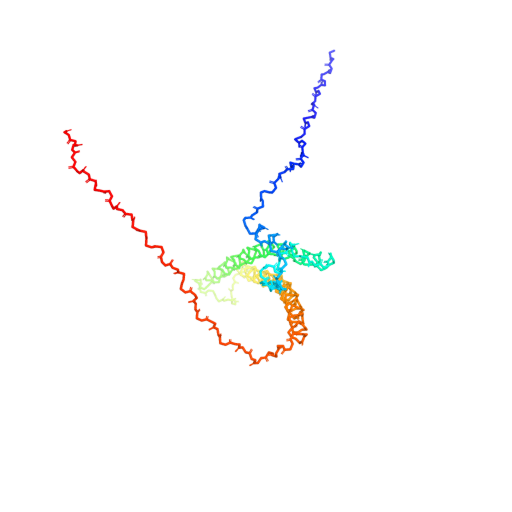1.88 191 LEU A O 1
ATOM 1500 N N . PRO A 1 192 ? -31.896 18.120 35.240 1.00 54.97 192 PRO A N 1
ATOM 1501 C CA . PRO A 1 192 ? -31.968 19.301 36.083 1.00 54.97 192 PRO A CA 1
ATOM 1502 C C . PRO A 1 192 ? -31.127 20.409 35.427 1.00 54.97 192 PRO A C 1
ATOM 1504 O O . PRO A 1 192 ? -30.119 20.102 34.778 1.00 54.97 192 PRO A O 1
ATOM 1507 N N . PRO A 1 193 ? -31.534 21.685 35.539 1.00 51.31 193 PRO A N 1
ATOM 1508 C CA . PRO A 1 193 ? -30.749 22.785 35.000 1.00 51.31 193 PRO A CA 1
ATOM 1509 C C . PRO A 1 193 ? -29.318 22.670 35.525 1.00 51.31 193 PRO A C 1
ATOM 1511 O O . PRO A 1 193 ? -29.114 22.492 36.726 1.00 51.31 193 PRO A O 1
ATOM 1514 N N . ILE A 1 194 ? -28.346 22.726 34.608 1.00 56.19 194 ILE A N 1
ATOM 1515 C CA . ILE A 1 194 ? -26.919 22.728 34.938 1.00 56.19 194 ILE A CA 1
ATOM 1516 C C . ILE A 1 194 ? -26.728 23.807 36.011 1.00 56.19 194 ILE A C 1
ATOM 1518 O O . ILE A 1 194 ? -27.057 24.968 35.738 1.00 56.19 194 ILE A O 1
ATOM 1522 N N . PRO A 1 195 ? -26.273 23.464 37.231 1.00 55.94 195 PRO A N 1
ATOM 1523 C CA . PRO A 1 195 ? -26.023 24.481 38.234 1.00 55.94 195 PRO A CA 1
ATOM 1524 C C . PRO A 1 195 ? -24.985 25.450 37.658 1.00 55.94 195 PRO A C 1
ATOM 1526 O O . PRO A 1 195 ? -24.027 25.000 37.019 1.00 55.94 195 PRO A O 1
ATOM 1529 N N . PRO A 1 196 ? -25.179 26.772 37.814 1.00 57.66 196 PRO A N 1
ATOM 1530 C CA . PRO A 1 196 ? -24.218 27.741 37.315 1.00 57.66 196 PRO A CA 1
ATOM 1531 C C . PRO A 1 196 ? -22.832 27.391 37.869 1.00 57.66 196 PRO A C 1
ATOM 1533 O O . PRO A 1 196 ? -22.742 26.921 39.009 1.00 57.66 196 PRO A O 1
ATOM 1536 N N . PRO A 1 197 ? -21.759 27.580 37.081 1.00 57.28 197 PRO A N 1
ATOM 1537 C CA . PRO A 1 197 ? -20.413 27.281 37.539 1.00 57.28 197 PRO A CA 1
ATOM 1538 C C . PRO A 1 197 ? -20.187 27.994 38.869 1.00 57.28 197 PRO A C 1
ATOM 1540 O O . PRO A 1 197 ? -20.328 29.216 38.958 1.00 57.28 197 PRO A O 1
ATOM 1543 N N . VAL A 1 198 ? -19.888 27.216 39.911 1.00 55.28 198 VAL A N 1
ATOM 1544 C CA . VAL A 1 198 ? -19.524 27.748 41.221 1.00 55.28 198 VAL A CA 1
ATOM 1545 C C . VAL A 1 198 ? -18.317 28.643 40.987 1.00 55.28 198 VAL A C 1
ATOM 1547 O O . VAL A 1 198 ? -17.243 28.164 40.622 1.00 55.28 198 VAL A O 1
ATOM 1550 N N . SER A 1 199 ? -18.507 29.954 41.127 1.00 50.47 199 SER A N 1
ATOM 1551 C CA . SER A 1 199 ? -17.404 30.903 41.122 1.00 50.47 199 SER A CA 1
ATOM 1552 C C . SER A 1 199 ? -16.516 30.545 42.307 1.00 50.47 199 SER A C 1
ATOM 1554 O O . SER A 1 199 ? -16.876 30.790 43.457 1.00 50.47 199 SER A O 1
ATOM 1556 N N . LEU A 1 200 ? -15.385 29.894 42.035 1.00 54.66 200 LEU A N 1
ATOM 1557 C CA . LEU A 1 200 ? -14.346 29.713 43.037 1.00 54.66 200 LEU A CA 1
ATOM 1558 C C . LEU A 1 200 ? -13.944 31.112 43.530 1.00 54.66 200 LEU A C 1
ATOM 1560 O O . LEU A 1 200 ? -13.806 32.016 42.699 1.00 54.66 200 LEU A O 1
ATOM 1564 N N . PRO A 1 201 ? -13.786 31.329 44.848 1.00 48.62 201 PRO A N 1
ATOM 1565 C CA . PRO A 1 201 ? -13.310 32.607 45.346 1.00 48.62 201 PRO A CA 1
ATOM 1566 C C . PRO A 1 201 ? -11.956 32.891 44.698 1.00 48.62 201 PRO A C 1
ATOM 1568 O O . PRO A 1 201 ? -11.018 32.101 44.810 1.00 48.62 201 PRO A O 1
ATOM 1571 N N . ILE A 1 202 ? -11.881 34.012 43.982 1.00 51.47 202 ILE A N 1
ATOM 1572 C CA . ILE A 1 202 ? -10.625 34.581 43.511 1.00 51.47 202 ILE A CA 1
ATOM 1573 C C . ILE A 1 202 ? -9.801 34.817 44.774 1.00 51.47 202 ILE A C 1
ATOM 1575 O O . ILE A 1 202 ? -10.128 35.694 45.573 1.00 51.47 202 ILE A O 1
ATOM 1579 N N . PHE A 1 203 ? -8.761 34.012 44.984 1.00 50.22 203 PHE A N 1
ATOM 1580 C CA . PHE A 1 203 ? -7.708 34.373 45.919 1.00 50.22 203 PHE A CA 1
ATOM 1581 C C . PHE A 1 203 ? -7.109 35.677 45.387 1.00 50.22 203 PHE A C 1
ATOM 1583 O O . PHE A 1 203 ? -6.385 35.669 44.392 1.00 50.22 203 PHE A O 1
ATOM 1590 N N . GLN A 1 204 ? -7.476 36.805 46.002 1.00 50.66 204 GLN A N 1
ATOM 1591 C CA . GLN A 1 204 ? -6.742 38.054 45.850 1.00 50.66 204 GLN A CA 1
ATOM 1592 C C . GLN A 1 204 ? -5.330 37.780 46.352 1.00 50.66 204 GLN A C 1
ATOM 1594 O O . GLN A 1 204 ? -5.067 37.708 47.551 1.00 50.66 204 GLN A O 1
ATOM 1599 N N . GLN A 1 205 ? -4.433 37.530 45.407 1.00 50.88 205 GLN A N 1
ATOM 1600 C CA . GLN A 1 205 ? -3.012 37.455 45.660 1.00 50.88 205 GL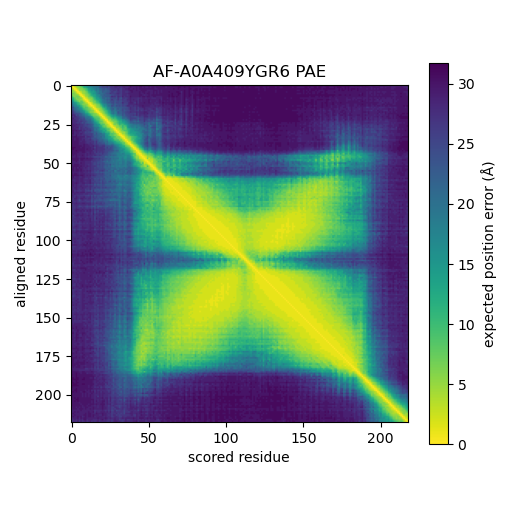N A CA 1
ATOM 1601 C C . GLN A 1 205 ? -2.525 38.901 45.805 1.00 50.88 205 GLN A C 1
ATOM 1603 O O . GLN A 1 205 ? -1.983 39.486 44.872 1.00 50.88 205 GLN A O 1
ATOM 1608 N N . ASP A 1 206 ? -2.759 39.494 46.977 1.00 52.34 206 ASP A N 1
ATOM 1609 C CA . ASP A 1 206 ? -2.052 40.697 47.411 1.00 52.34 206 ASP A CA 1
ATOM 1610 C C . ASP A 1 206 ? -0.593 40.297 47.656 1.00 52.34 206 ASP A C 1
ATOM 1612 O O . ASP A 1 206 ? -0.18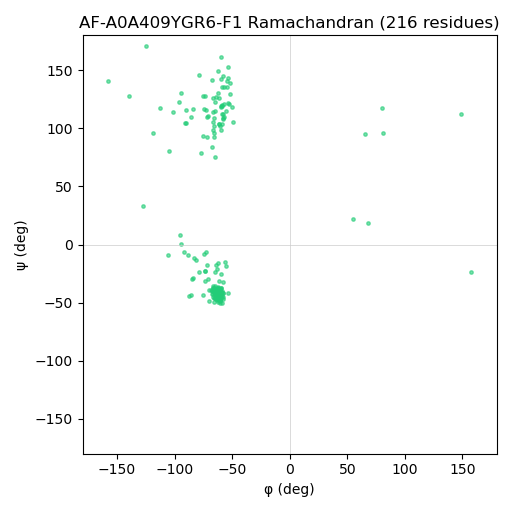5 39.932 48.757 1.00 52.34 206 ASP A O 1
ATOM 1616 N N . SER A 1 207 ? 0.194 40.276 46.585 1.00 54.59 207 SER A N 1
ATOM 1617 C CA . SER A 1 207 ? 1.649 40.234 46.674 1.00 54.59 207 SER A CA 1
ATOM 1618 C C . SER A 1 207 ? 2.160 41.647 46.406 1.00 54.59 207 SER A C 1
ATOM 1620 O O . SER A 1 207 ? 1.967 42.149 45.297 1.00 54.59 207 SER A O 1
ATOM 1622 N N . PRO A 1 208 ? 2.776 42.323 47.391 1.00 51.84 208 PRO A N 1
ATOM 1623 C CA . PRO A 1 208 ? 3.426 43.596 47.137 1.00 51.84 208 PRO A CA 1
ATOM 1624 C C . PRO A 1 208 ? 4.599 43.370 46.179 1.00 51.84 208 PRO A C 1
ATOM 1626 O O . PRO A 1 208 ? 5.451 42.515 46.415 1.00 51.84 208 PRO A O 1
ATOM 1629 N N . VAL A 1 209 ? 4.612 44.133 45.086 1.00 56.47 209 VAL A N 1
ATOM 1630 C CA . VAL A 1 209 ? 5.737 44.224 44.152 1.00 56.47 209 VAL A CA 1
ATOM 1631 C C . VAL A 1 209 ? 6.962 44.702 44.941 1.00 56.47 209 VAL A C 1
ATOM 1633 O O . VAL A 1 209 ? 6.900 45.793 45.515 1.00 56.47 209 VAL A O 1
ATOM 1636 N N . PRO A 1 210 ? 8.062 43.933 45.010 1.00 54.19 210 PRO A N 1
ATOM 1637 C CA . PRO A 1 210 ? 9.322 44.450 45.520 1.00 54.19 210 PRO A CA 1
ATOM 1638 C C . PRO A 1 210 ? 9.803 45.542 44.562 1.00 54.19 210 PRO A C 1
ATOM 1640 O O . PRO A 1 210 ? 9.931 45.297 43.363 1.00 54.19 210 PRO A O 1
ATOM 1643 N N . GLN A 1 211 ? 10.017 46.751 45.077 1.00 52.31 211 GLN A N 1
ATOM 1644 C CA . GLN A 1 211 ? 10.729 47.790 44.342 1.00 52.31 211 GLN A CA 1
ATOM 1645 C C . GLN A 1 211 ? 12.168 47.304 44.159 1.00 52.31 211 GLN A C 1
ATOM 1647 O O . GLN A 1 211 ? 12.876 47.090 45.140 1.00 52.31 211 GLN A O 1
ATOM 1652 N N . GLU A 1 212 ? 12.569 47.066 42.914 1.00 59.16 212 GLU A N 1
ATO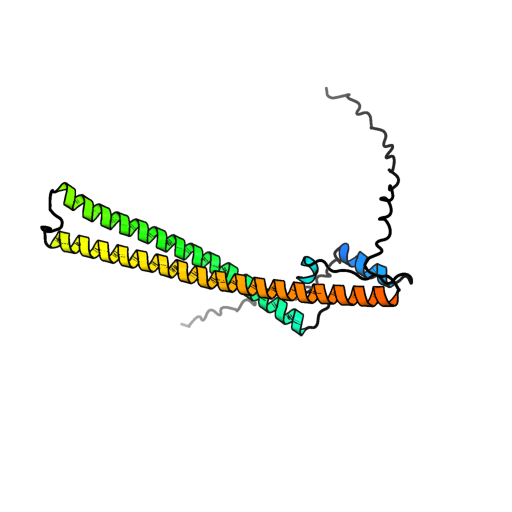M 1653 C CA . GLU A 1 212 ? 13.979 46.911 42.585 1.00 59.16 212 GLU A CA 1
ATOM 1654 C C . GLU A 1 212 ? 14.620 48.296 42.701 1.00 59.16 212 GLU A C 1
ATOM 1656 O O . GLU A 1 212 ? 14.319 49.206 41.928 1.00 59.16 212 GLU A O 1
ATOM 1661 N N . ASP A 1 213 ? 15.444 48.454 43.736 1.00 51.72 213 ASP A N 1
ATOM 1662 C CA . ASP A 1 213 ? 16.373 49.564 43.888 1.00 51.72 213 ASP A CA 1
ATOM 1663 C C . ASP A 1 213 ? 17.360 49.524 42.710 1.00 51.72 213 ASP A C 1
ATOM 1665 O O . ASP A 1 213 ? 18.275 48.698 42.664 1.00 51.72 213 ASP A O 1
ATOM 1669 N N . GLU A 1 214 ? 17.166 50.408 41.731 1.00 58.34 214 GLU A N 1
ATOM 1670 C CA . GLU A 1 214 ? 18.221 50.778 40.794 1.00 58.34 214 GLU A CA 1
ATOM 1671 C C . GLU A 1 214 ? 19.240 51.632 41.545 1.00 58.34 214 GLU A C 1
ATOM 1673 O O . GLU A 1 214 ? 19.089 52.845 41.639 1.00 58.34 214 GLU A O 1
ATOM 1678 N N . ASP A 1 215 ? 20.278 51.000 42.084 1.00 54.25 215 ASP A N 1
ATOM 1679 C CA . ASP A 1 215 ? 21.504 51.701 42.435 1.00 54.25 215 ASP A CA 1
ATOM 1680 C C . ASP A 1 215 ? 22.699 50.738 42.502 1.00 54.25 215 ASP A C 1
ATOM 1682 O O . ASP A 1 215 ? 22.621 49.632 43.034 1.00 54.25 215 ASP A O 1
ATOM 1686 N N . TYR A 1 216 ? 23.832 51.237 42.001 1.00 48.41 216 TYR A N 1
ATOM 1687 C CA . TYR A 1 216 ? 25.184 50.664 41.985 1.00 48.41 216 TYR A CA 1
ATOM 1688 C C . TYR A 1 216 ? 25.520 49.628 40.910 1.00 48.41 216 TYR A C 1
ATOM 1690 O O . TYR A 1 216 ? 25.472 48.429 41.148 1.00 48.41 216 TYR A O 1
ATOM 1698 N N . PHE A 1 217 ? 26.126 50.108 39.819 1.00 46.16 217 PHE A N 1
ATOM 1699 C CA . PHE A 1 217 ? 27.506 49.715 39.510 1.00 46.16 217 PHE A CA 1
ATOM 1700 C C . PHE A 1 217 ? 28.305 50.926 38.997 1.00 46.16 217 PHE A C 1
ATOM 1702 O O . PHE A 1 217 ? 27.864 51.644 38.100 1.00 46.16 217 PHE A O 1
ATOM 1709 N N . ILE A 1 218 ? 29.454 51.144 39.646 1.00 57.12 218 ILE A N 1
ATOM 1710 C CA . ILE A 1 218 ? 30.550 52.056 39.278 1.00 57.12 218 ILE A CA 1
ATOM 1711 C C . ILE A 1 218 ? 31.396 51.387 38.194 1.00 57.12 218 ILE A C 1
ATOM 1713 O O . ILE A 1 218 ? 31.604 50.157 38.319 1.00 57.12 218 ILE A O 1
#

Nearest PDB structures (foldseek):
  3m3w-assembly1_A  TM=6.057E-01  e=2.584E-01  Mus musculus
  7nsu-assembly1_D  TM=7.782E-01  e=6.752E-01  Escherichia coli
  2b5u-assembly2_C  TM=6.919E-01  e=1.575E+00  Escherichia coli
  2ysu-assembly1_B  TM=4.596E-01  e=3.240E-01  Escherichia coli
  7a0g-assembly1_JJJ  TM=6.499E-01  e=4.608E+00  Serratia marcescens